Protein AF-A0A521SKK3-F1 (afdb_monomer_lite)

Foldseek 3Di:
DPDDPDFDQVRVCVVVVNPDRADPALLSLLQQAEEEEDPDDDDDPLQVVVVVVLVVLSVVSNHHYDYPVVQQVCDPPQAGDFQYEYEYEDDDDPVPANVVRHPDPQRYAYEYEYEDDQPPVPPPALLSLQLSLVLVCLQRVGQWYWYDYPFWIWIAGLVSDIDIDGPVCSSVCCRPPVSVCSSDPDQADAPVNDDDDPPPDDCPPPLNVVVSVVVVVVVVVVVVVSPDRDFDFLVPHDYPDPVSSVVVCVSNNNDGGSDDDDDDDDDDDDDDDDDD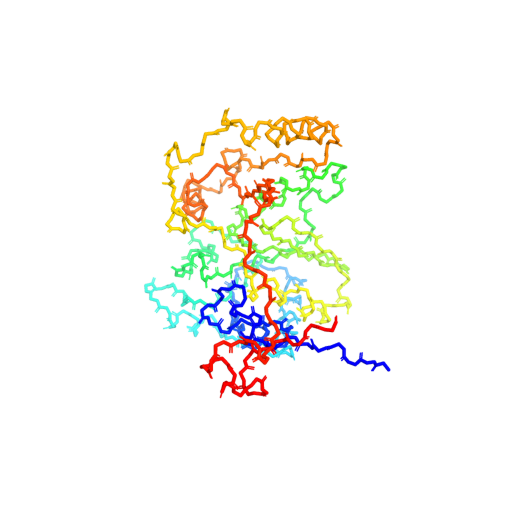LVPDDPVSVPDPCVPDSDDDDD

Sequence (298 aa):
MNESPNLSTAAMCRILGNKLPVPLTPADMAKSLRVAFYPAVIRTQKLEDFIRKLRLGLIDSGVKVISYEEALAEGSNGRIGKGIVLVAPGEGEPGNLAIDHVASLSNNTVVGVLDGTLPGIGASRLQNRVNALVSALVWHMAHVMIYVDDLSWTICNMNGAIDTFSLESLEDRIFHSLIPKLAAPVVPPQKGDFEVREDAFDASAPDYGVHVRDMLAGAGLWGKTGLLISQTKIDELAFRNNRYRRIAAAYLSWRTGMSYGFLARQLPVWIEPAFELDEAPPILRRLDWTKEDFHEIE

Structure (mmCIF, N/CA/C/O backbone):
data_AF-A0A521SKK3-F1
#
_entry.id   AF-A0A521SKK3-F1
#
loop_
_atom_site.group_PDB
_atom_site.id
_atom_site.type_symbol
_atom_site.label_atom_id
_atom_site.label_alt_id
_atom_site.label_comp_id
_atom_site.label_asym_id
_atom_site.label_entity_id
_atom_site.label_seq_id
_atom_site.pdbx_PDB_ins_code
_atom_site.Cartn_x
_atom_site.Cartn_y
_atom_site.Cartn_z
_atom_site.occupancy
_atom_site.B_iso_or_equiv
_atom_site.auth_seq_id
_atom_site.auth_comp_id
_atom_site.auth_asym_id
_atom_site.auth_atom_id
_atom_site.pdbx_PDB_model_num
ATOM 1 N N . MET A 1 1 ? -22.793 -8.367 -28.840 1.00 37.25 1 MET A N 1
ATOM 2 C CA . MET A 1 1 ? -21.518 -8.013 -28.190 1.00 37.25 1 MET A CA 1
ATOM 3 C C . MET A 1 1 ? -20.758 -9.311 -28.082 1.00 37.25 1 MET A C 1
ATOM 5 O O . MET A 1 1 ? -21.205 -10.166 -27.332 1.00 37.25 1 MET A O 1
ATOM 9 N N . ASN A 1 2 ? -19.740 -9.502 -28.922 1.00 34.19 2 ASN A N 1
ATOM 10 C CA . ASN A 1 2 ? -18.860 -10.661 -28.811 1.00 34.19 2 ASN A CA 1
ATOM 11 C C . ASN A 1 2 ? -18.160 -10.555 -27.458 1.00 34.19 2 ASN A C 1
ATOM 13 O O . ASN A 1 2 ? -17.541 -9.530 -27.171 1.00 34.19 2 ASN A O 1
ATOM 17 N N . GLU A 1 3 ? -18.338 -11.563 -26.613 1.00 39.62 3 GLU A N 1
ATOM 18 C CA . GLU A 1 3 ? -17.521 -11.731 -25.421 1.00 39.62 3 GLU A CA 1
ATOM 19 C C . GLU A 1 3 ? -16.087 -11.908 -25.915 1.00 39.62 3 GLU A C 1
ATOM 21 O O . GLU A 1 3 ? -15.769 -12.911 -26.550 1.00 39.62 3 GLU A O 1
ATOM 26 N N . SER A 1 4 ? -15.235 -10.900 -25.714 1.00 44.00 4 SER A N 1
ATOM 27 C CA . SER A 1 4 ? -13.801 -11.088 -25.913 1.00 44.00 4 SER A CA 1
ATOM 28 C C . SER A 1 4 ? -13.376 -12.302 -25.082 1.00 44.00 4 SER A C 1
ATOM 30 O O . SER A 1 4 ? -13.772 -12.375 -23.913 1.00 44.00 4 SER A O 1
ATOM 32 N N . PRO A 1 5 ? -12.619 -13.257 -25.648 1.00 53.19 5 PRO A N 1
ATOM 33 C CA . PRO A 1 5 ? -12.198 -14.439 -24.913 1.00 53.19 5 PRO A CA 1
ATOM 34 C C . PRO A 1 5 ? -11.325 -13.994 -23.736 1.00 53.19 5 PRO A C 1
ATOM 36 O O . PRO A 1 5 ? -10.174 -13.590 -23.896 1.00 53.19 5 PRO A O 1
ATOM 39 N N . ASN A 1 6 ? -11.909 -13.990 -22.537 1.00 69.12 6 ASN A N 1
ATOM 40 C CA . ASN A 1 6 ? -11.207 -13.593 -21.327 1.00 69.12 6 ASN A CA 1
ATOM 41 C C . ASN A 1 6 ? -10.211 -14.693 -20.955 1.00 69.12 6 ASN A C 1
ATOM 43 O O . ASN A 1 6 ? -10.578 -15.865 -20.855 1.00 69.12 6 ASN A O 1
ATOM 47 N N . LEU A 1 7 ? -8.955 -14.302 -20.725 1.00 69.31 7 LEU A N 1
ATOM 48 C CA . LEU A 1 7 ? -7.924 -15.192 -20.199 1.00 69.31 7 LEU A CA 1
ATOM 49 C C . LEU A 1 7 ? -8.425 -15.887 -18.922 1.00 69.31 7 LEU A C 1
ATOM 51 O O . LEU A 1 7 ? -9.004 -15.232 -18.051 1.00 69.31 7 LEU A O 1
ATOM 55 N N . SER A 1 8 ? -8.176 -17.193 -18.771 1.00 75.81 8 SER A N 1
ATOM 56 C CA . SER A 1 8 ? -8.474 -17.872 -17.503 1.00 75.81 8 SER A CA 1
ATOM 57 C C . SER A 1 8 ? -7.602 -17.262 -16.390 1.00 75.81 8 SER A C 1
ATOM 59 O O . SER A 1 8 ? -6.469 -16.837 -16.631 1.00 75.81 8 SER A O 1
ATOM 61 N N . THR A 1 9 ? -8.081 -17.216 -15.141 1.00 73.38 9 THR A N 1
ATOM 62 C CA . THR A 1 9 ? -7.256 -16.750 -14.003 1.00 73.38 9 THR A CA 1
ATOM 63 C C . THR A 1 9 ? -5.964 -17.562 -13.867 1.00 73.38 9 THR A C 1
ATOM 65 O O . THR A 1 9 ? -4.926 -17.011 -13.495 1.00 73.38 9 THR A O 1
ATOM 68 N N . ALA A 1 10 ? -6.007 -18.855 -14.205 1.00 74.38 10 ALA A N 1
ATOM 69 C CA . ALA A 1 10 ? -4.836 -19.727 -14.210 1.00 74.38 10 ALA A CA 1
ATOM 70 C C . ALA A 1 10 ? -3.825 -19.310 -15.291 1.00 74.38 10 ALA A C 1
ATOM 72 O O . ALA A 1 10 ? -2.643 -19.144 -14.978 1.00 74.38 10 ALA A O 1
ATOM 73 N N . ALA A 1 11 ? -4.293 -19.044 -16.514 1.00 76.25 11 ALA A N 1
ATOM 74 C CA . ALA A 1 11 ? -3.478 -18.550 -17.618 1.00 76.25 11 ALA A CA 1
ATOM 75 C C . ALA A 1 11 ? -2.849 -17.191 -17.284 1.00 76.25 11 ALA A C 1
ATOM 77 O O . ALA A 1 11 ? -1.636 -17.030 -17.405 1.00 76.25 11 ALA A O 1
ATOM 78 N N . MET A 1 12 ? -3.636 -16.242 -16.761 1.00 79.50 12 MET A N 1
ATOM 79 C CA . MET A 1 12 ? -3.126 -14.942 -16.306 1.00 79.50 12 MET A CA 1
ATOM 80 C C . MET A 1 12 ? -2.032 -15.099 -15.246 1.00 79.50 12 MET A C 1
ATOM 82 O O . MET A 1 12 ? -0.981 -14.469 -15.344 1.00 79.50 12 MET A O 1
ATOM 86 N N . CYS A 1 13 ? -2.238 -15.964 -14.248 1.00 76.31 13 CYS A N 1
ATOM 87 C CA . CYS A 1 13 ? -1.228 -16.217 -13.223 1.00 76.31 13 CYS A CA 1
ATOM 88 C C . CYS A 1 13 ? 0.053 -16.813 -13.820 1.00 76.31 13 CYS A C 1
ATOM 90 O O . CYS A 1 13 ? 1.139 -16.358 -13.471 1.00 76.31 13 CYS A O 1
ATOM 92 N N . ARG A 1 14 ? -0.058 -17.774 -14.745 1.00 75.25 14 ARG A N 1
ATOM 93 C CA . ARG A 1 14 ? 1.097 -18.382 -15.424 1.00 75.25 14 ARG A CA 1
ATOM 94 C C . ARG A 1 14 ? 1.870 -17.370 -16.268 1.00 75.25 14 ARG A C 1
ATOM 96 O O . ARG A 1 14 ? 3.088 -17.300 -16.130 1.00 75.25 14 ARG A O 1
ATOM 103 N N . ILE A 1 15 ? 1.179 -16.558 -17.073 1.00 77.38 15 ILE A N 1
ATOM 104 C CA . ILE A 1 15 ? 1.786 -15.503 -17.908 1.00 77.38 15 ILE A CA 1
ATOM 105 C C . ILE A 1 15 ? 2.546 -14.497 -17.039 1.00 77.38 15 ILE A C 1
ATOM 107 O O . ILE A 1 15 ? 3.662 -14.104 -17.367 1.00 77.38 15 ILE A O 1
ATOM 111 N N . LEU A 1 16 ? 1.965 -14.112 -15.901 1.00 77.81 16 LEU A N 1
ATOM 112 C CA . LEU A 1 16 ? 2.584 -13.182 -14.956 1.00 77.81 16 LEU A CA 1
ATOM 113 C C . LEU A 1 16 ? 3.654 -13.838 -14.062 1.00 77.81 16 LEU A C 1
ATOM 115 O O . LEU A 1 16 ? 4.250 -13.157 -13.231 1.00 77.81 16 LEU A O 1
ATOM 119 N N . GLY A 1 17 ? 3.904 -15.144 -14.202 1.00 78.50 17 GLY A N 1
ATOM 120 C CA . GLY A 1 17 ? 4.884 -15.876 -13.396 1.00 78.50 17 GLY A CA 1
ATOM 121 C C . GLY A 1 17 ? 4.463 -16.103 -11.937 1.00 78.50 17 GLY A C 1
ATOM 122 O O . GLY A 1 17 ? 5.299 -16.439 -11.093 1.00 78.50 17 GLY A O 1
ATOM 123 N N . ASN A 1 18 ? 3.178 -15.945 -11.616 1.00 77.69 18 ASN A N 1
ATOM 124 C CA . ASN A 1 18 ? 2.641 -16.206 -10.286 1.00 77.69 18 ASN A CA 1
ATOM 125 C C . ASN A 1 18 ? 2.600 -17.716 -10.019 1.00 77.69 18 ASN A C 1
ATOM 127 O O . ASN A 1 18 ? 1.914 -18.476 -10.700 1.00 77.69 18 ASN A O 1
ATOM 131 N N . LYS A 1 19 ? 3.313 -18.155 -8.975 1.00 76.75 19 LYS A N 1
ATOM 132 C CA . LYS A 1 19 ? 3.366 -19.571 -8.562 1.00 76.75 19 LYS A CA 1
ATOM 133 C C . LYS A 1 19 ? 2.075 -20.067 -7.908 1.00 76.75 19 LYS A C 1
ATOM 135 O O . LYS A 1 19 ? 1.861 -21.271 -7.820 1.00 76.75 19 LYS A O 1
ATOM 140 N N . LEU A 1 20 ? 1.254 -19.147 -7.407 1.00 75.88 20 LEU A N 1
ATOM 141 C CA . LEU A 1 20 ? -0.006 -19.423 -6.728 1.00 75.88 20 LEU A CA 1
ATOM 142 C C . LEU A 1 20 ? -1.109 -18.549 -7.333 1.00 75.88 20 LEU A C 1
ATOM 144 O O . LEU A 1 20 ? -0.802 -17.451 -7.804 1.00 75.88 20 LEU A O 1
ATOM 148 N N . PRO A 1 21 ? -2.377 -18.998 -7.300 1.00 79.25 21 PRO A N 1
ATOM 149 C CA . PRO A 1 21 ? -3.506 -18.160 -7.678 1.00 79.25 21 PRO A CA 1
ATOM 150 C C . PRO A 1 21 ? -3.509 -16.863 -6.866 1.00 79.25 21 PRO A C 1
ATOM 152 O O . PRO A 1 21 ? -3.418 -16.893 -5.637 1.00 79.25 21 PRO A O 1
ATOM 155 N N . VAL A 1 22 ? -3.620 -15.734 -7.559 1.00 84.56 22 VAL A N 1
ATOM 156 C CA . VAL A 1 22 ? -3.728 -14.406 -6.947 1.00 84.56 22 VAL A CA 1
ATOM 157 C C . VAL A 1 22 ? -5.180 -13.944 -7.076 1.00 84.56 22 VAL A C 1
ATOM 159 O O . VAL A 1 22 ? -5.763 -14.117 -8.147 1.00 84.56 22 VAL A O 1
ATOM 162 N N . PRO A 1 23 ? -5.800 -13.375 -6.027 1.00 89.31 23 PRO A N 1
ATOM 163 C CA . PRO A 1 23 ? -7.138 -12.810 -6.150 1.00 89.31 23 PRO A CA 1
ATOM 164 C C . PRO A 1 23 ? -7.121 -11.625 -7.127 1.00 89.31 23 PRO A C 1
ATOM 166 O O . PRO A 1 23 ? -6.392 -10.657 -6.918 1.00 89.31 23 PRO A O 1
ATOM 169 N N . LEU A 1 24 ? -7.922 -11.703 -8.195 1.00 86.38 24 LEU A N 1
ATOM 170 C CA . LEU A 1 24 ? -7.977 -10.676 -9.249 1.00 86.38 24 LEU A CA 1
ATOM 171 C C . LEU A 1 24 ? -9.221 -9.782 -9.159 1.00 86.38 24 LEU A C 1
ATOM 173 O O . LEU A 1 24 ? -9.227 -8.689 -9.720 1.00 86.38 24 LEU A O 1
ATOM 177 N N . THR A 1 25 ? -10.263 -10.216 -8.445 1.00 90.50 25 THR A N 1
ATOM 178 C CA . THR A 1 25 ? -11.490 -9.432 -8.241 1.00 90.50 25 THR A CA 1
ATOM 179 C C . THR A 1 25 ? -11.549 -8.862 -6.819 1.00 90.50 25 THR A C 1
ATOM 181 O O . THR A 1 25 ? -11.026 -9.491 -5.895 1.00 90.50 25 THR A O 1
ATOM 184 N N . PRO A 1 26 ? -12.227 -7.719 -6.585 1.00 92.38 26 PRO A N 1
ATOM 185 C CA . PRO A 1 26 ? -12.426 -7.193 -5.232 1.00 92.38 26 PRO A CA 1
ATOM 186 C C . PRO A 1 26 ? -13.077 -8.197 -4.268 1.00 92.38 26 PRO A C 1
ATOM 188 O O . PRO A 1 26 ? -12.698 -8.263 -3.103 1.00 92.38 26 PRO A O 1
ATOM 191 N N . ALA A 1 27 ? -14.000 -9.032 -4.759 1.00 95.62 27 ALA A N 1
ATOM 192 C CA . ALA A 1 27 ? -14.649 -10.067 -3.956 1.00 95.62 27 ALA A CA 1
ATOM 193 C C . ALA A 1 27 ? -13.668 -11.169 -3.518 1.00 95.62 27 ALA A C 1
ATOM 195 O O . ALA A 1 27 ? -13.691 -11.596 -2.363 1.00 95.62 27 ALA A O 1
ATOM 196 N N . ASP A 1 28 ? -12.785 -11.620 -4.412 1.00 94.25 28 ASP A N 1
ATOM 197 C CA . ASP A 1 28 ? -11.759 -12.613 -4.069 1.00 94.25 28 ASP A CA 1
ATOM 198 C C . ASP A 1 28 ? -10.699 -12.016 -3.139 1.00 94.25 28 ASP A C 1
ATOM 200 O O . ASP A 1 28 ? -10.260 -12.665 -2.187 1.00 94.25 28 ASP A O 1
ATOM 204 N N . MET A 1 29 ? -10.337 -10.750 -3.369 1.00 96.62 29 MET A N 1
ATOM 205 C CA . MET A 1 29 ? -9.441 -9.991 -2.500 1.00 96.62 29 MET A CA 1
ATOM 206 C C . MET A 1 29 ? -10.020 -9.887 -1.087 1.00 96.62 29 MET A C 1
ATOM 208 O O . MET A 1 29 ? -9.316 -10.186 -0.124 1.00 96.62 29 MET A O 1
ATOM 212 N N . ALA A 1 30 ? -11.307 -9.559 -0.949 1.00 97.69 30 ALA A N 1
ATOM 213 C CA . ALA A 1 30 ? -11.981 -9.490 0.343 1.00 97.69 30 ALA A CA 1
ATOM 214 C C . ALA A 1 30 ? -11.927 -10.829 1.092 1.00 97.69 30 ALA A C 1
ATOM 216 O O . ALA A 1 30 ? -11.490 -10.874 2.241 1.00 97.69 30 ALA A O 1
ATOM 217 N N . LYS A 1 31 ? -12.266 -11.935 0.417 1.00 97.06 31 LYS A N 1
ATOM 218 C CA . LYS A 1 31 ? -12.224 -13.290 0.998 1.00 97.06 31 LYS A CA 1
ATOM 219 C C . LYS A 1 31 ? -10.820 -13.721 1.424 1.00 97.06 31 LYS A C 1
ATOM 221 O O . LYS A 1 31 ? -10.679 -14.511 2.355 1.00 97.06 31 LYS A O 1
ATOM 226 N N . SER A 1 32 ? -9.786 -13.230 0.738 1.00 95.56 32 SER A N 1
ATOM 227 C CA . SER A 1 32 ? -8.388 -13.512 1.083 1.00 95.56 32 SER A CA 1
ATOM 228 C C . SER A 1 32 ? -7.898 -12.736 2.311 1.00 95.56 32 SER A C 1
ATOM 230 O O . SER A 1 32 ? -6.908 -13.126 2.933 1.00 95.56 32 SER A O 1
ATOM 232 N N . LEU A 1 33 ? -8.580 -11.646 2.678 1.00 97.56 33 LEU A N 1
ATOM 233 C CA . LEU A 1 33 ? -8.143 -10.748 3.734 1.00 97.56 33 LEU A CA 1
ATOM 234 C C . LEU A 1 33 ? -8.555 -11.223 5.123 1.00 97.56 33 LEU A C 1
ATOM 236 O O . LEU A 1 33 ? -9.688 -11.637 5.383 1.00 97.56 33 LEU A O 1
ATOM 240 N N . ARG A 1 34 ? -7.616 -11.050 6.052 1.00 98.12 34 ARG A N 1
ATOM 241 C CA . ARG A 1 34 ? -7.825 -11.203 7.487 1.00 98.12 34 ARG A CA 1
ATOM 242 C C . ARG A 1 34 ? -7.423 -9.912 8.174 1.00 98.12 34 ARG A C 1
ATOM 244 O O . ARG A 1 34 ? -6.296 -9.452 7.997 1.00 98.12 34 ARG A O 1
ATOM 251 N N . VAL A 1 35 ? -8.338 -9.320 8.933 1.00 98.56 35 VAL A N 1
ATOM 252 C CA . VAL A 1 35 ? -8.142 -8.003 9.550 1.00 98.56 35 VAL A CA 1
ATOM 253 C C . VAL A 1 35 ? -8.358 -8.093 11.054 1.00 98.56 35 VAL A C 1
ATOM 255 O O . VAL A 1 35 ? -9.358 -8.641 11.506 1.00 98.56 35 VAL A O 1
ATOM 258 N N . ALA A 1 36 ? -7.450 -7.502 11.822 1.00 98.44 36 ALA A N 1
ATOM 259 C CA . ALA A 1 36 ? -7.605 -7.275 13.252 1.00 98.44 36 ALA A CA 1
ATOM 260 C C . ALA A 1 36 ? -7.528 -5.774 13.556 1.00 98.44 36 ALA A C 1
ATOM 262 O O . ALA A 1 36 ? -6.854 -5.016 12.854 1.00 98.44 36 ALA A O 1
ATOM 263 N N . PHE A 1 37 ? -8.203 -5.340 14.619 1.00 97.81 37 PHE A N 1
ATOM 264 C CA . PHE A 1 37 ? -8.158 -3.955 15.089 1.00 97.81 37 PHE A CA 1
ATOM 265 C C . PHE A 1 37 ? -7.305 -3.866 16.349 1.00 97.81 37 PHE A C 1
ATOM 267 O O . PHE A 1 37 ? -7.586 -4.534 17.340 1.00 97.81 37 PHE A O 1
ATOM 274 N N . TYR A 1 38 ? -6.280 -3.026 16.307 1.00 95.88 38 TYR A N 1
ATOM 275 C CA . TYR A 1 38 ? -5.389 -2.766 17.427 1.00 95.88 38 TYR A CA 1
ATOM 276 C C . TYR A 1 38 ? -6.125 -1.999 18.545 1.00 95.88 38 TYR A C 1
ATOM 278 O O . TYR A 1 38 ? -6.812 -1.014 18.245 1.00 95.88 38 TYR A O 1
ATOM 286 N N . PRO A 1 39 ? -5.987 -2.402 19.823 1.00 91.75 39 PRO A N 1
ATOM 287 C CA . PRO A 1 39 ? -6.664 -1.761 20.949 1.00 91.75 39 PRO A CA 1
ATOM 288 C C . PRO A 1 39 ? -5.973 -0.446 21.334 1.00 91.75 39 PRO A C 1
ATOM 290 O O . PRO A 1 39 ? -5.236 -0.359 22.315 1.00 91.75 39 PRO A O 1
ATOM 293 N N . ALA A 1 40 ? -6.186 0.598 20.538 1.00 80.56 40 ALA A N 1
ATOM 294 C CA . ALA A 1 40 ? -5.582 1.897 20.787 1.00 80.56 40 ALA A CA 1
ATOM 295 C C . ALA A 1 40 ? -6.185 2.615 22.002 1.00 80.56 40 ALA A C 1
ATOM 297 O O . ALA A 1 40 ? -7.399 2.602 22.226 1.00 80.56 40 ALA A O 1
ATOM 298 N N . VAL A 1 41 ? -5.309 3.293 22.748 1.00 73.69 41 VAL A N 1
ATOM 299 C CA . VAL A 1 41 ? -5.622 3.923 24.041 1.00 73.69 41 VAL A CA 1
ATOM 300 C C . VAL A 1 41 ? -6.300 5.289 23.879 1.00 73.69 41 VAL A C 1
ATOM 302 O O . VAL A 1 41 ? -7.121 5.659 24.712 1.00 73.69 41 VAL A O 1
ATOM 305 N N . ILE A 1 42 ? -5.994 6.034 22.811 1.00 74.81 42 ILE A N 1
ATOM 306 C CA . ILE A 1 42 ? -6.461 7.416 22.615 1.00 74.81 42 ILE A CA 1
ATOM 307 C C . ILE A 1 42 ? -7.261 7.509 21.319 1.00 74.81 42 ILE A C 1
ATOM 309 O O . ILE A 1 42 ? -6.713 7.322 20.232 1.00 74.81 42 ILE A O 1
ATOM 313 N N . ARG A 1 43 ? -8.563 7.800 21.432 1.00 84.06 43 ARG A N 1
ATOM 314 C CA . ARG A 1 43 ? -9.482 7.913 20.293 1.00 84.06 43 ARG A CA 1
ATOM 315 C C . ARG A 1 43 ? -10.522 9.005 20.530 1.00 84.06 43 ARG A C 1
ATOM 317 O O . ARG A 1 43 ? -11.035 9.153 21.636 1.00 84.06 43 ARG A O 1
ATOM 324 N N . THR A 1 44 ? -10.829 9.766 19.483 1.00 92.00 44 THR A N 1
ATOM 325 C CA . THR A 1 44 ? -11.974 10.683 19.471 1.00 92.00 44 THR A CA 1
ATOM 326 C C . THR A 1 44 ? -13.253 9.899 19.174 1.00 92.00 44 THR A C 1
ATOM 328 O O . THR A 1 44 ? -13.208 8.839 18.548 1.00 92.00 44 THR A O 1
ATOM 331 N N . GLN A 1 45 ? -14.412 10.429 19.572 1.00 93.00 45 GLN A N 1
ATOM 332 C CA . GLN A 1 45 ? -15.705 9.801 19.266 1.00 93.00 45 GLN A CA 1
ATOM 333 C C . GLN A 1 45 ? -15.922 9.646 17.750 1.00 93.00 45 GLN A C 1
ATOM 335 O O . GLN A 1 45 ? -16.385 8.605 17.293 1.00 93.00 45 GLN A O 1
ATOM 340 N N . LYS A 1 46 ? -15.508 10.648 16.960 1.00 94.00 46 LYS A N 1
ATOM 341 C CA . LYS A 1 46 ? -15.548 10.593 15.492 1.00 94.00 46 LYS A CA 1
ATOM 342 C C . LYS A 1 46 ? -14.772 9.391 14.954 1.00 94.00 46 LYS A C 1
ATOM 344 O O . LYS A 1 46 ? -15.268 8.663 14.095 1.00 94.00 46 LYS A O 1
ATOM 349 N N . LEU A 1 47 ? -13.573 9.162 15.484 1.00 94.50 47 LEU A N 1
ATOM 350 C CA . LEU A 1 47 ? -12.745 8.038 15.078 1.00 94.50 47 LEU A CA 1
ATOM 351 C C . LEU A 1 47 ? -13.348 6.692 15.504 1.00 94.50 47 LEU A C 1
ATOM 353 O O . LEU A 1 47 ? -13.317 5.750 14.718 1.00 94.50 47 LEU A O 1
ATOM 357 N N . GLU A 1 48 ? -13.941 6.592 16.696 1.00 95.06 48 GLU A N 1
ATOM 358 C CA . GLU A 1 48 ? -14.674 5.388 17.125 1.00 95.06 48 GLU A CA 1
ATOM 359 C C . GLU A 1 48 ? -15.829 5.054 16.178 1.00 95.06 48 GLU A C 1
ATOM 361 O O . GLU A 1 48 ? -15.982 3.909 15.743 1.00 95.06 48 GLU A O 1
ATOM 366 N N . ASP A 1 49 ? -16.619 6.062 15.805 1.00 95.88 49 ASP A N 1
ATOM 367 C CA . ASP A 1 49 ? -17.736 5.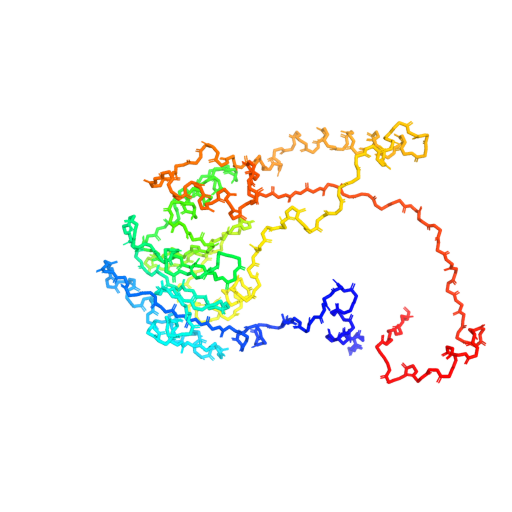888 14.884 1.00 95.88 49 ASP A CA 1
ATOM 368 C C . ASP A 1 49 ? -17.272 5.479 13.486 1.00 95.88 49 ASP A C 1
ATOM 370 O O . ASP A 1 49 ? -17.858 4.573 12.884 1.00 95.88 49 ASP A O 1
ATOM 374 N N . PHE A 1 50 ? -16.193 6.085 12.987 1.00 97.31 50 PHE A N 1
ATOM 375 C CA . PHE A 1 50 ? -15.585 5.681 11.724 1.00 97.31 50 PHE A CA 1
ATOM 376 C C . PHE A 1 50 ? -15.077 4.238 11.778 1.00 97.31 50 PHE A C 1
ATOM 378 O O . PHE A 1 50 ? -15.377 3.451 10.886 1.00 97.31 50 PHE A O 1
ATOM 385 N N . ILE A 1 51 ? -14.358 3.855 12.835 1.00 97.56 51 ILE A N 1
ATOM 386 C CA . ILE A 1 51 ? -13.802 2.505 12.994 1.00 97.56 51 ILE A CA 1
ATOM 387 C C . ILE A 1 51 ? -14.898 1.451 13.092 1.00 97.56 51 ILE A C 1
ATOM 389 O O . ILE A 1 51 ? -14.773 0.380 12.496 1.00 97.56 51 ILE A O 1
ATOM 393 N N . ARG A 1 52 ? -15.993 1.753 13.793 1.00 97.44 52 ARG A N 1
ATOM 394 C CA . ARG A 1 52 ? -17.167 0.880 13.848 1.00 97.44 52 ARG A CA 1
ATOM 395 C C . ARG A 1 52 ? -17.757 0.658 12.456 1.00 97.44 52 ARG A C 1
ATOM 397 O O . ARG A 1 52 ? -17.990 -0.489 12.084 1.00 97.44 52 ARG A O 1
ATOM 404 N N . LYS A 1 53 ? -17.954 1.726 11.676 1.00 98.12 53 LYS A N 1
ATOM 405 C CA . LYS A 1 53 ? -18.464 1.630 10.297 1.00 98.12 53 LYS A CA 1
ATOM 406 C C . LYS A 1 53 ? -17.491 0.899 9.371 1.00 98.12 53 LYS A C 1
ATOM 408 O O . LYS A 1 53 ? -17.917 0.035 8.619 1.00 98.12 53 LYS A O 1
ATOM 413 N N . LEU A 1 54 ? -16.193 1.188 9.470 1.00 98.50 54 LEU A N 1
ATOM 414 C CA . LEU A 1 54 ? -15.144 0.506 8.713 1.00 98.50 54 LEU A CA 1
ATOM 415 C C . LEU A 1 54 ? -15.139 -0.998 9.002 1.00 98.50 54 LEU A C 1
ATOM 417 O O . LEU A 1 54 ? -15.057 -1.802 8.080 1.00 98.50 54 LEU A O 1
ATOM 421 N N . ARG A 1 55 ? -15.249 -1.387 10.277 1.00 98.56 55 ARG A N 1
ATOM 422 C CA . ARG A 1 55 ? -15.324 -2.794 10.678 1.00 98.56 55 ARG A CA 1
ATOM 423 C C . ARG A 1 55 ? -16.523 -3.494 10.047 1.00 98.56 55 ARG A C 1
ATOM 425 O O . ARG A 1 55 ? -16.346 -4.578 9.505 1.00 98.56 55 ARG A O 1
ATOM 432 N N . LEU A 1 56 ? -17.706 -2.885 10.122 1.00 98.44 56 LEU A N 1
ATOM 433 C CA . LEU A 1 56 ? -18.921 -3.438 9.521 1.00 98.44 56 LEU A CA 1
ATOM 434 C C . LEU A 1 56 ? -18.781 -3.548 8.001 1.00 98.44 56 LEU A C 1
ATOM 436 O O . LEU A 1 56 ? -18.917 -4.643 7.476 1.00 98.44 56 LEU A O 1
ATOM 440 N N . GLY A 1 57 ? -18.351 -2.483 7.319 1.00 98.44 57 GLY A N 1
ATOM 441 C CA . GLY A 1 57 ? -18.171 -2.505 5.865 1.00 98.44 57 GLY A CA 1
ATOM 442 C C . GLY A 1 57 ? -17.154 -3.546 5.383 1.00 98.44 57 GLY A C 1
ATOM 443 O O . GLY A 1 57 ? -17.344 -4.148 4.329 1.00 98.44 57 GLY A O 1
ATOM 444 N N . LEU A 1 58 ? -16.094 -3.818 6.156 1.00 98.62 58 LEU A N 1
ATOM 445 C CA . LEU A 1 58 ? -15.168 -4.921 5.866 1.00 98.62 58 LEU A CA 1
ATOM 446 C C . LEU A 1 58 ? -15.860 -6.288 5.990 1.00 98.62 58 LEU A C 1
ATOM 448 O O . LEU A 1 58 ? -15.697 -7.129 5.107 1.00 98.62 58 LEU A O 1
ATOM 452 N N . ILE A 1 59 ? -16.635 -6.507 7.055 1.00 98.56 59 ILE A N 1
ATOM 453 C CA . ILE A 1 59 ? -17.391 -7.752 7.265 1.00 98.56 59 ILE A CA 1
ATOM 454 C C . ILE A 1 59 ? -18.412 -7.953 6.139 1.00 98.56 59 ILE A C 1
ATOM 456 O O . ILE A 1 59 ? -18.438 -9.025 5.537 1.00 98.56 59 ILE A O 1
ATOM 460 N N . ASP A 1 60 ? -19.185 -6.917 5.812 1.00 98.31 60 ASP A N 1
ATOM 461 C CA . ASP A 1 60 ? -20.221 -6.947 4.771 1.00 98.31 60 ASP A CA 1
ATOM 462 C C . ASP A 1 60 ? -19.620 -7.196 3.377 1.00 98.31 60 ASP A C 1
ATOM 464 O O . ASP A 1 60 ? -20.214 -7.869 2.537 1.00 98.31 60 ASP A O 1
ATOM 468 N N . SER A 1 61 ? -18.378 -6.752 3.165 1.00 98.25 61 SER A N 1
ATOM 469 C CA . SER A 1 61 ? -17.586 -7.037 1.963 1.00 98.25 61 SER A CA 1
ATOM 470 C C . SER A 1 61 ? -17.041 -8.473 1.887 1.00 98.25 61 SER A C 1
ATOM 472 O O . SER A 1 61 ? -16.452 -8.851 0.874 1.00 98.25 61 SER A O 1
ATOM 474 N N . GLY A 1 62 ? -17.190 -9.280 2.942 1.00 98.06 62 GLY A N 1
ATOM 475 C CA . GLY A 1 62 ? -16.688 -10.656 3.016 1.00 98.06 62 GLY A CA 1
ATOM 476 C C . GLY A 1 62 ? -15.267 -10.804 3.571 1.00 98.06 62 GLY A C 1
ATOM 477 O O . GLY A 1 62 ? -14.668 -11.870 3.418 1.00 98.06 62 GLY A O 1
ATOM 478 N N . VAL A 1 63 ? -14.716 -9.769 4.215 1.00 98.56 63 VAL A N 1
ATOM 479 C CA . VAL A 1 63 ? -13.409 -9.834 4.888 1.00 98.56 63 VAL A CA 1
ATOM 480 C C . VAL A 1 63 ? -13.530 -10.566 6.221 1.00 98.56 63 VAL A C 1
ATOM 482 O O . VAL A 1 63 ? -14.426 -10.293 7.022 1.00 98.56 63 VAL A O 1
ATOM 485 N N . LYS A 1 64 ? -12.574 -11.453 6.522 1.00 98.62 64 LYS A N 1
ATOM 486 C CA . LYS A 1 64 ? -12.512 -12.118 7.828 1.00 98.62 64 LYS A CA 1
ATOM 487 C C . LYS A 1 64 ? -11.946 -11.164 8.884 1.00 98.62 64 LYS A C 1
ATOM 489 O O . LYS A 1 64 ? -10.729 -11.058 9.052 1.00 98.62 64 LYS A O 1
ATOM 494 N N . VAL A 1 65 ? -12.823 -10.486 9.618 1.00 98.56 65 VAL A N 1
ATOM 495 C CA . VAL A 1 65 ? -12.431 -9.686 10.787 1.00 98.56 65 VAL A CA 1
ATOM 496 C C . VAL A 1 65 ? -12.331 -10.584 12.022 1.00 98.56 65 VAL A C 1
ATOM 498 O O . VAL A 1 65 ? -13.295 -11.257 12.375 1.00 98.56 65 VAL A O 1
ATOM 501 N N . ILE A 1 66 ? -11.168 -10.589 12.671 1.00 98.50 66 ILE A N 1
ATOM 502 C CA . ILE A 1 66 ? -10.862 -11.378 13.877 1.00 98.50 66 ILE A CA 1
ATOM 503 C C . ILE A 1 66 ? -10.567 -10.460 15.066 1.00 98.50 66 ILE A C 1
ATOM 505 O O . ILE A 1 66 ? -10.287 -9.267 14.889 1.00 98.50 66 ILE A O 1
ATOM 509 N N . SER A 1 67 ? -10.623 -11.001 16.284 1.00 98.00 67 SER A N 1
ATOM 510 C CA . SER A 1 67 ? -10.218 -10.241 17.471 1.00 98.00 67 SER A CA 1
ATOM 511 C C . SER A 1 67 ? -8.702 -10.012 17.501 1.00 98.00 67 SER A C 1
ATOM 513 O O . SER A 1 67 ? -7.924 -10.696 16.827 1.00 98.00 67 SER A O 1
ATOM 515 N N . TYR A 1 68 ? -8.260 -9.026 18.283 1.00 97.25 68 TYR A N 1
ATOM 516 C CA . TYR A 1 68 ? -6.831 -8.768 18.459 1.00 97.25 68 TYR A CA 1
ATOM 517 C C . TYR A 1 68 ? -6.144 -9.935 19.183 1.00 97.25 68 TYR A C 1
ATOM 519 O O . TYR A 1 68 ? -5.027 -10.320 18.843 1.00 97.25 68 TYR A O 1
ATOM 527 N N . GLU A 1 69 ? -6.842 -10.542 20.138 1.00 97.00 69 GLU A N 1
ATOM 528 C CA . GLU A 1 69 ? -6.389 -11.682 20.925 1.00 97.00 69 GLU A CA 1
ATOM 529 C C . GLU A 1 69 ? -6.229 -12.934 20.055 1.00 97.00 69 GLU A C 1
ATOM 531 O O . GLU A 1 69 ? -5.220 -13.627 20.165 1.00 97.00 69 GLU A O 1
ATOM 536 N N . GLU A 1 70 ? -7.172 -13.192 19.142 1.00 97.19 70 GLU A N 1
ATOM 537 C CA . GLU A 1 70 ? -7.058 -14.261 18.140 1.00 97.19 70 GLU A CA 1
ATOM 538 C C . GLU A 1 70 ? -5.859 -14.024 17.217 1.00 97.19 70 GLU A C 1
ATOM 540 O O . GLU A 1 70 ? -5.062 -14.931 16.978 1.00 97.19 70 GLU A O 1
ATOM 545 N N . ALA A 1 71 ? -5.686 -12.788 16.738 1.00 97.25 71 ALA A N 1
ATOM 546 C CA . ALA A 1 71 ? -4.563 -12.423 15.881 1.00 97.25 71 ALA A CA 1
ATOM 547 C C . ALA A 1 71 ? -3.202 -12.614 16.578 1.00 97.25 71 ALA A C 1
ATOM 549 O O . ALA A 1 71 ? -2.242 -13.070 15.948 1.00 97.25 71 ALA A O 1
ATOM 550 N N . LEU A 1 72 ? -3.118 -12.286 17.872 1.00 96.19 72 LEU A N 1
ATOM 551 C CA . LEU A 1 72 ? -1.940 -12.517 18.711 1.00 96.19 72 LEU A CA 1
ATOM 552 C C . LEU A 1 72 ? -1.683 -14.007 18.957 1.00 96.19 72 LEU A C 1
ATOM 554 O O . LEU A 1 72 ? -0.533 -14.439 18.886 1.00 96.19 72 LEU A O 1
ATOM 558 N N . ALA A 1 73 ? -2.732 -14.785 19.233 1.00 96.25 73 ALA A N 1
ATOM 559 C CA . ALA A 1 73 ? -2.628 -16.214 19.519 1.00 96.25 73 ALA A CA 1
ATOM 560 C C . ALA A 1 73 ? -2.088 -17.024 18.328 1.00 96.25 73 ALA A C 1
ATOM 562 O O . ALA A 1 73 ? -1.435 -18.046 18.526 1.00 96.25 73 ALA A O 1
ATOM 563 N N . GLU A 1 74 ? -2.323 -16.565 17.097 1.00 96.06 74 GLU A N 1
ATOM 564 C CA . GLU A 1 74 ? -1.777 -17.194 15.888 1.00 96.06 74 GLU A CA 1
ATOM 565 C C . GLU A 1 74 ? -0.295 -16.899 15.638 1.00 96.06 74 GLU A C 1
ATOM 567 O O . GLU A 1 74 ? 0.340 -17.544 14.800 1.00 96.06 74 GLU A O 1
ATOM 572 N N . GLY A 1 75 ? 0.260 -15.893 16.308 1.00 93.88 75 GLY A N 1
ATOM 573 C CA . GLY A 1 75 ? 1.665 -15.563 16.173 1.00 93.88 75 GLY A CA 1
ATOM 574 C C . GLY A 1 75 ? 2.528 -16.163 17.278 1.00 93.88 75 GLY A C 1
ATOM 575 O O . GLY A 1 75 ? 2.230 -17.193 17.873 1.00 93.88 75 GLY A O 1
ATOM 576 N N . SER A 1 76 ? 3.681 -15.544 17.509 1.00 91.00 76 SER A N 1
ATOM 577 C CA . SER A 1 76 ? 4.655 -16.006 18.501 1.00 91.00 76 SER A CA 1
ATOM 578 C C . SER A 1 76 ? 5.355 -14.819 19.145 1.00 91.00 76 SER A C 1
ATOM 580 O O . SER A 1 76 ? 5.426 -13.737 18.560 1.00 91.00 76 SER A O 1
ATOM 582 N N . ASN A 1 77 ? 5.873 -15.013 20.362 1.00 90.44 77 ASN A N 1
ATOM 583 C CA . ASN A 1 77 ? 6.596 -13.984 21.119 1.00 90.44 77 ASN A CA 1
ATOM 584 C C . ASN A 1 77 ? 5.795 -12.681 21.314 1.00 90.44 77 ASN A C 1
ATOM 586 O O . ASN A 1 77 ? 6.358 -11.590 21.236 1.00 90.44 77 ASN A O 1
ATOM 590 N N . GLY A 1 78 ? 4.479 -12.797 21.525 1.00 90.19 78 GLY A N 1
ATOM 591 C CA . GLY A 1 78 ? 3.592 -11.647 21.723 1.00 90.19 78 GLY A CA 1
ATOM 592 C C . GLY A 1 78 ? 3.373 -10.795 20.470 1.00 90.19 78 GLY A C 1
ATOM 593 O O . GLY A 1 78 ? 3.053 -9.619 20.589 1.00 90.19 78 GLY A O 1
ATOM 594 N N . ARG A 1 79 ? 3.575 -11.361 19.274 1.00 95.44 79 ARG A N 1
ATOM 595 C CA . ARG A 1 79 ? 3.337 -10.692 17.989 1.00 95.44 79 ARG A CA 1
ATOM 596 C C . ARG A 1 79 ? 2.250 -11.399 17.202 1.00 95.44 79 ARG A C 1
ATOM 598 O O . ARG A 1 79 ? 2.148 -12.614 17.280 1.00 95.44 79 ARG A O 1
ATOM 605 N N . ILE A 1 80 ? 1.514 -10.645 16.396 1.00 96.56 80 ILE A N 1
ATOM 606 C CA . ILE A 1 80 ? 0.464 -11.112 15.494 1.00 96.56 80 ILE A CA 1
ATOM 607 C C . ILE A 1 80 ? 1.042 -11.979 14.374 1.00 96.56 80 ILE A C 1
ATOM 609 O O . ILE A 1 80 ? 2.091 -11.658 13.803 1.00 96.56 80 ILE A O 1
ATOM 613 N N . GLY A 1 81 ? 0.331 -13.062 14.047 1.00 94.44 81 GLY A N 1
ATOM 614 C CA . GLY A 1 81 ? 0.666 -13.977 12.955 1.00 94.44 81 GLY A CA 1
ATOM 615 C C . GLY A 1 81 ? 0.771 -13.288 11.587 1.00 94.44 81 GLY A C 1
ATOM 616 O O . GLY A 1 81 ? 0.160 -12.251 11.333 1.00 94.44 81 GLY A O 1
ATOM 617 N N . LYS A 1 82 ? 1.568 -13.858 10.677 1.00 95.50 82 LYS A N 1
ATOM 618 C CA . LYS A 1 82 ? 1.730 -13.339 9.305 1.00 95.50 82 LYS A CA 1
ATOM 619 C C . LYS A 1 82 ? 0.409 -13.417 8.524 1.00 95.50 82 LYS A C 1
ATOM 621 O O . LYS A 1 82 ? -0.400 -14.306 8.766 1.00 95.50 82 LYS A O 1
ATOM 626 N N . GLY A 1 83 ? 0.223 -12.529 7.549 1.00 95.00 83 GLY A N 1
ATOM 627 C CA . GLY A 1 83 ? -0.957 -12.494 6.676 1.00 95.00 83 GLY A CA 1
ATOM 628 C C . GLY A 1 83 ? -2.177 -11.805 7.292 1.00 95.00 83 GLY A C 1
ATOM 629 O O . GLY A 1 83 ? -3.264 -11.875 6.728 1.00 95.00 83 GLY A O 1
ATOM 630 N N . ILE A 1 84 ? -2.014 -11.154 8.448 1.00 97.69 84 ILE A N 1
ATOM 631 C CA . ILE A 1 84 ? -3.073 -10.393 9.118 1.00 97.69 84 ILE A CA 1
ATOM 632 C C . ILE A 1 84 ? -2.784 -8.904 8.949 1.00 97.69 84 ILE A C 1
ATOM 634 O O . ILE A 1 84 ? -1.696 -8.430 9.296 1.00 97.69 84 ILE A O 1
ATOM 638 N N . VAL A 1 85 ? -3.769 -8.173 8.434 1.00 98.06 85 VAL A N 1
ATOM 639 C CA . VAL A 1 85 ? -3.766 -6.711 8.377 1.00 98.06 85 VAL A CA 1
ATOM 640 C C . VAL A 1 85 ? -4.158 -6.169 9.747 1.00 98.06 85 VAL A C 1
ATOM 642 O O . VAL A 1 85 ? -5.178 -6.567 10.307 1.00 98.06 85 VAL A O 1
ATOM 645 N N . LEU A 1 86 ? -3.366 -5.244 10.280 1.00 97.69 86 LEU A N 1
ATOM 646 C CA . LEU A 1 86 ? -3.608 -4.632 11.582 1.00 97.69 86 LEU A CA 1
ATOM 647 C C . LEU A 1 86 ? -4.038 -3.174 11.409 1.00 97.69 86 LEU A C 1
ATOM 649 O O . LEU A 1 86 ? -3.243 -2.332 10.988 1.00 97.69 86 LEU A O 1
ATOM 653 N N . VAL A 1 87 ? -5.293 -2.878 11.745 1.00 98.12 87 VAL A N 1
ATOM 654 C CA . VAL A 1 87 ? -5.859 -1.523 11.709 1.00 98.12 87 VAL A CA 1
ATOM 655 C C . VAL A 1 87 ? -5.665 -0.853 13.063 1.00 98.12 87 VAL A C 1
ATOM 657 O O . VAL A 1 87 ? -6.164 -1.330 14.079 1.00 98.12 87 VAL A O 1
ATOM 660 N N . ALA A 1 88 ? -4.944 0.260 13.071 1.00 96.81 88 ALA A N 1
ATOM 661 C CA . ALA A 1 88 ? -4.492 0.985 14.243 1.00 96.81 88 ALA A CA 1
ATOM 662 C C . ALA A 1 88 ? -5.112 2.387 14.290 1.00 96.81 88 ALA A C 1
ATOM 664 O O . ALA A 1 88 ? -4.576 3.318 13.685 1.00 96.81 88 ALA A O 1
ATOM 665 N N . PRO A 1 89 ? -6.257 2.549 14.972 1.00 95.81 89 PRO A N 1
ATOM 666 C CA . PRO A 1 89 ? -6.843 3.864 15.166 1.00 95.81 89 PRO A CA 1
ATOM 667 C C . PRO A 1 89 ? -6.042 4.714 16.150 1.00 95.81 89 PRO A C 1
ATOM 669 O O . PRO A 1 89 ? -5.544 4.213 17.147 1.00 95.81 89 PRO A O 1
ATOM 672 N N . GLY A 1 90 ? -5.999 6.015 15.908 1.00 92.19 90 GLY A N 1
ATOM 673 C CA . GLY A 1 90 ? -5.450 7.012 16.810 1.00 92.19 90 GLY A CA 1
ATOM 674 C C . GLY A 1 90 ? -3.931 7.087 16.766 1.00 92.19 90 GLY A C 1
ATOM 675 O O . GLY A 1 90 ? -3.256 6.475 15.935 1.00 92.19 90 GLY A O 1
ATOM 676 N N . GLU A 1 91 ? -3.391 7.877 17.686 1.00 88.44 91 GLU A N 1
ATOM 677 C CA . GLU A 1 91 ? -1.953 8.000 17.861 1.00 88.44 91 GLU A CA 1
ATOM 678 C C . GLU A 1 91 ? -1.465 7.034 18.938 1.00 88.44 91 GLU A C 1
ATOM 680 O O . GLU A 1 91 ? -2.028 6.943 20.029 1.00 88.44 91 GLU A O 1
ATOM 685 N N . GLY A 1 92 ? -0.408 6.292 18.614 1.00 87.25 92 GLY A N 1
ATOM 686 C CA . GLY A 1 92 ? 0.308 5.466 19.577 1.00 87.25 92 GLY A CA 1
ATOM 687 C C . GLY A 1 92 ? 1.610 6.123 20.021 1.00 87.25 92 GLY A C 1
ATOM 688 O O . GLY A 1 92 ? 2.103 7.056 19.385 1.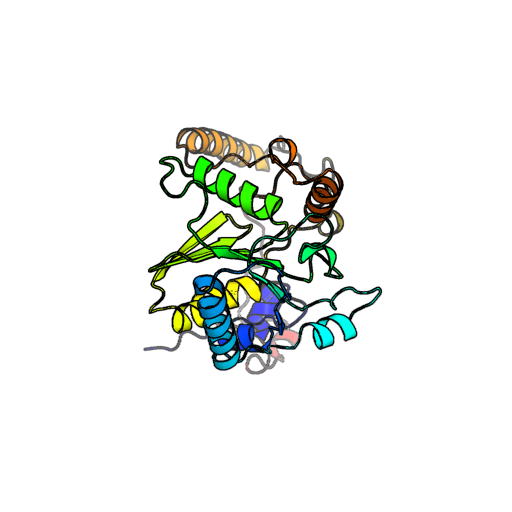00 87.25 92 GLY A O 1
ATOM 689 N N . GLU A 1 93 ? 2.200 5.579 21.079 1.00 90.31 93 GLU A N 1
ATOM 690 C CA . GLU A 1 93 ? 3.505 5.990 21.598 1.00 90.31 93 GLU A CA 1
ATOM 691 C C . GLU A 1 93 ? 4.629 5.062 21.112 1.00 90.31 93 GLU A C 1
ATOM 693 O O . GLU A 1 93 ? 4.381 3.895 20.783 1.00 90.31 93 GLU A O 1
ATOM 698 N N . PRO A 1 94 ? 5.889 5.536 21.064 1.00 90.94 94 PRO A N 1
ATOM 699 C CA . PRO A 1 94 ? 7.030 4.672 20.800 1.00 90.94 94 PRO A CA 1
ATOM 700 C C . PRO A 1 94 ? 7.083 3.457 21.742 1.00 90.94 94 PRO A C 1
ATOM 702 O O . PRO A 1 94 ? 6.977 3.600 22.955 1.00 90.94 94 PRO A O 1
ATOM 705 N N . GLY A 1 95 ? 7.289 2.260 21.188 1.00 89.94 95 GLY A N 1
ATOM 706 C CA . GLY A 1 95 ? 7.264 0.994 21.923 1.00 89.94 95 GLY A CA 1
ATOM 707 C C . GLY A 1 95 ? 5.872 0.374 22.063 1.00 89.94 95 GLY A C 1
ATOM 708 O O . GLY A 1 95 ? 5.777 -0.748 22.552 1.00 89.94 95 GLY A O 1
ATOM 709 N N . ASN A 1 96 ? 4.821 1.072 21.627 1.00 90.62 96 ASN A N 1
ATOM 710 C CA . ASN A 1 96 ? 3.454 0.568 21.606 1.00 90.62 96 ASN A CA 1
ATOM 711 C C . ASN A 1 96 ? 2.710 0.976 20.320 1.00 90.62 96 ASN A C 1
ATOM 713 O O . ASN A 1 96 ? 1.508 1.258 20.342 1.00 90.62 96 ASN A O 1
ATOM 717 N N . LEU A 1 97 ? 3.430 1.046 19.196 1.00 93.31 97 LEU A N 1
ATOM 718 C CA . LEU A 1 97 ? 2.811 1.198 17.882 1.00 93.31 97 LEU A CA 1
ATOM 719 C C . LEU A 1 97 ? 2.380 -0.169 17.357 1.00 93.31 97 LEU A C 1
ATOM 721 O O . LEU A 1 97 ? 3.008 -1.179 17.652 1.00 93.31 97 LEU A O 1
ATOM 725 N N . ALA A 1 98 ? 1.372 -0.204 16.488 1.00 94.38 98 ALA A N 1
ATOM 726 C CA . ALA A 1 98 ? 0.920 -1.435 15.838 1.00 94.38 98 ALA A CA 1
ATOM 727 C C . ALA A 1 98 ? 2.061 -2.221 15.157 1.00 94.38 98 ALA A C 1
ATOM 729 O O . ALA A 1 98 ? 2.082 -3.449 15.203 1.00 94.38 98 ALA A O 1
ATOM 730 N N . ILE A 1 99 ? 3.061 -1.522 14.605 1.00 94.38 99 ILE A N 1
ATOM 731 C CA . ILE A 1 99 ? 4.252 -2.138 14.004 1.00 94.38 99 ILE A CA 1
ATOM 732 C C . ILE A 1 99 ? 5.097 -2.952 15.002 1.00 94.38 99 ILE A C 1
ATOM 734 O O . ILE A 1 99 ? 5.802 -3.875 14.601 1.00 94.38 99 ILE A O 1
ATOM 738 N N . ASP A 1 100 ? 5.053 -2.623 16.297 1.00 94.25 100 ASP A N 1
ATOM 739 C CA . ASP A 1 100 ? 5.804 -3.337 17.336 1.00 94.25 100 ASP A CA 1
ATOM 740 C C . ASP A 1 100 ? 5.186 -4.707 17.651 1.00 94.25 100 ASP A C 1
ATOM 742 O O . ASP A 1 100 ? 5.869 -5.585 18.188 1.00 94.25 100 ASP A O 1
ATOM 746 N N . HIS A 1 101 ? 3.920 -4.896 17.270 1.00 95.00 101 HIS A N 1
ATOM 747 C CA . HIS A 1 101 ? 3.105 -6.070 17.570 1.00 95.00 101 HIS A CA 1
ATOM 748 C C . HIS A 1 101 ? 2.937 -7.013 16.377 1.00 95.00 101 HIS A C 1
ATOM 750 O O . HIS A 1 101 ? 2.220 -7.998 16.496 1.00 95.00 101 HIS A O 1
ATOM 756 N N . VAL A 1 102 ? 3.579 -6.771 15.230 1.00 95.31 102 VAL A N 1
ATOM 757 C CA . VAL A 1 102 ? 3.480 -7.657 14.052 1.00 95.31 102 VAL A CA 1
ATOM 758 C C . VAL A 1 102 ? 4.715 -8.539 13.881 1.00 95.31 102 VAL A C 1
ATOM 760 O O . VAL A 1 102 ? 5.845 -8.123 14.143 1.00 95.31 102 VAL A O 1
ATOM 763 N N . ALA A 1 103 ? 4.523 -9.778 13.419 1.00 93.12 103 ALA A N 1
ATOM 764 C CA . ALA A 1 103 ? 5.630 -10.710 13.211 1.00 93.12 103 ALA A CA 1
ATOM 765 C C . ALA A 1 103 ? 6.497 -10.366 11.989 1.00 93.12 103 ALA A C 1
ATOM 767 O O . ALA A 1 103 ? 7.682 -10.705 11.969 1.00 93.12 103 ALA A O 1
ATOM 768 N N . SER A 1 104 ? 5.930 -9.733 10.956 1.00 90.94 104 SER A N 1
ATOM 769 C CA . SER A 1 104 ? 6.627 -9.481 9.694 1.00 90.94 104 SER A CA 1
ATOM 770 C C . SER A 1 104 ? 6.113 -8.228 8.995 1.00 90.94 104 SER A C 1
ATOM 772 O O . SER A 1 104 ? 4.963 -8.173 8.594 1.00 90.94 104 SER A O 1
ATOM 774 N N . LEU A 1 105 ? 6.995 -7.261 8.744 1.00 86.69 105 LEU A N 1
ATOM 775 C CA . LEU A 1 105 ? 6.642 -6.029 8.024 1.00 86.69 105 LEU A CA 1
ATOM 776 C C . LEU A 1 105 ? 6.180 -6.301 6.583 1.00 86.69 105 LEU A C 1
ATOM 778 O O . LEU A 1 105 ? 5.296 -5.628 6.080 1.00 86.69 105 LEU A O 1
ATOM 782 N N . SER A 1 106 ? 6.748 -7.316 5.927 1.00 86.38 106 SER A N 1
ATOM 783 C CA . SER A 1 106 ? 6.389 -7.688 4.554 1.00 86.38 106 SER A CA 1
ATOM 784 C C . SER A 1 106 ? 5.120 -8.533 4.445 1.00 86.38 106 SER A C 1
ATOM 786 O O . SER A 1 106 ? 4.585 -8.660 3.352 1.00 86.38 106 SER A O 1
ATOM 788 N N . ASN A 1 107 ? 4.640 -9.120 5.547 1.00 91.12 107 ASN A N 1
ATOM 789 C CA . ASN A 1 107 ? 3.445 -9.974 5.548 1.00 91.12 107 ASN A CA 1
ATOM 790 C C . ASN A 1 107 ? 2.343 -9.473 6.489 1.00 91.12 107 ASN A C 1
ATOM 792 O O . ASN A 1 107 ? 1.332 -10.148 6.653 1.00 91.12 107 ASN A O 1
ATOM 796 N N . ASN A 1 108 ? 2.529 -8.329 7.137 1.00 95.06 108 ASN A N 1
ATOM 797 C CA . ASN A 1 108 ? 1.532 -7.701 7.988 1.00 95.06 108 ASN A CA 1
ATOM 798 C C . ASN A 1 108 ? 1.403 -6.240 7.574 1.00 95.06 108 ASN A C 1
ATOM 800 O O . ASN A 1 108 ? 2.208 -5.391 7.959 1.00 95.06 108 ASN A O 1
ATOM 804 N N . THR A 1 109 ? 0.362 -5.945 6.805 1.00 95.75 109 THR A N 1
ATOM 805 C CA . THR A 1 109 ? 0.012 -4.566 6.474 1.00 95.75 109 THR A CA 1
ATOM 806 C C . THR A 1 109 ? -0.488 -3.870 7.735 1.00 95.75 109 THR A C 1
ATOM 808 O O . THR A 1 109 ? -1.458 -4.303 8.355 1.00 95.75 109 THR A O 1
ATOM 811 N N . VAL A 1 110 ? 0.162 -2.771 8.102 1.00 96.31 110 VAL A N 1
ATOM 812 C CA . VAL A 1 110 ? -0.279 -1.889 9.192 1.00 96.31 110 VAL A CA 1
ATOM 813 C C . VAL A 1 110 ? -1.009 -0.692 8.596 1.00 96.31 110 VAL A C 1
ATOM 815 O O . VAL A 1 110 ? -0.451 0.002 7.744 1.00 96.31 110 VAL A O 1
ATOM 818 N N . VAL A 1 111 ? -2.239 -0.459 9.050 1.00 97.56 111 VAL A N 1
ATOM 819 C CA . VAL A 1 111 ? -3.098 0.647 8.614 1.00 97.56 111 VAL A CA 1
ATOM 820 C C . VAL A 1 111 ? -3.267 1.624 9.772 1.00 97.56 111 VAL A C 1
ATOM 822 O O . VAL A 1 111 ? -3.917 1.281 10.751 1.00 97.56 111 VAL A O 1
ATOM 825 N N . GLY A 1 112 ? -2.705 2.827 9.687 1.00 96.69 112 GLY A N 1
ATOM 826 C CA . GLY A 1 112 ? -2.970 3.887 10.665 1.00 96.69 112 GLY A CA 1
ATOM 827 C C . GLY A 1 112 ? -4.270 4.614 10.327 1.00 96.69 112 GLY A C 1
ATOM 828 O O . GLY A 1 112 ? -4.486 4.933 9.163 1.00 96.69 112 GLY A O 1
ATOM 829 N N . VAL A 1 113 ? -5.131 4.886 11.308 1.00 97.31 113 VAL A N 1
ATOM 830 C CA . VAL A 1 113 ? -6.371 5.659 11.105 1.00 97.31 113 VAL A CA 1
ATOM 831 C C . VAL A 1 113 ? -6.378 6.850 12.053 1.00 97.31 113 VAL A C 1
ATOM 833 O O . VAL A 1 113 ? -6.432 6.663 13.263 1.00 97.31 113 VAL A O 1
ATOM 836 N N . LEU A 1 114 ? -6.320 8.066 11.524 1.00 95.44 114 LEU A N 1
ATOM 837 C CA . LEU A 1 114 ? -6.182 9.296 12.299 1.00 95.44 114 LEU A CA 1
ATOM 838 C C . LEU A 1 114 ? -7.362 10.234 12.073 1.00 95.44 114 LEU A C 1
ATOM 840 O O . LEU A 1 114 ? -7.947 10.272 10.993 1.00 95.44 114 LEU A O 1
ATOM 844 N N . ASP A 1 115 ? -7.675 11.011 13.103 1.00 94.19 115 ASP A N 1
ATOM 845 C CA . ASP A 1 115 ? -8.600 12.136 13.011 1.00 94.19 115 ASP A CA 1
ATOM 846 C C . ASP A 1 115 ? -7.906 13.322 12.315 1.00 94.19 115 ASP A C 1
ATOM 848 O O . ASP A 1 115 ? -6.740 13.615 12.591 1.00 94.19 115 ASP A O 1
ATOM 852 N N . GLY A 1 116 ? -8.614 13.987 11.406 1.00 92.19 116 GLY A N 1
ATOM 853 C CA . GLY A 1 116 ? -8.168 15.183 10.703 1.00 92.19 116 GLY A CA 1
ATOM 854 C C . GLY A 1 116 ? -7.866 14.939 9.228 1.00 92.19 116 GLY A C 1
ATOM 855 O O . GLY A 1 116 ? -8.362 14.000 8.606 1.00 92.19 116 GLY A O 1
ATOM 856 N N . THR A 1 117 ? -7.049 15.818 8.651 1.00 89.88 117 THR A N 1
ATOM 857 C CA . THR A 1 117 ? -6.678 15.781 7.232 1.00 89.88 117 THR A CA 1
ATOM 858 C C . THR A 1 117 ? -5.223 15.362 7.046 1.00 89.88 117 THR A C 1
ATOM 860 O O . THR A 1 117 ? -4.391 15.520 7.941 1.00 89.88 117 THR A O 1
ATOM 863 N N . LEU A 1 118 ? -4.906 14.825 5.862 1.00 83.88 118 LEU A N 1
ATOM 864 C CA . LEU A 1 118 ? -3.529 14.500 5.494 1.00 83.88 118 LEU A CA 1
ATOM 865 C C . LEU A 1 118 ? -2.648 15.760 5.630 1.00 83.88 118 LEU A C 1
ATOM 867 O O . LEU A 1 118 ? -2.959 16.785 5.012 1.00 83.88 118 LEU A O 1
ATOM 871 N N . PRO A 1 119 ? -1.519 15.704 6.360 1.00 78.94 119 PRO A N 1
ATOM 872 C CA . PRO A 1 119 ? -0.577 16.813 6.403 1.00 78.94 119 PRO A CA 1
ATOM 873 C C . PRO A 1 119 ? -0.145 17.235 4.993 1.00 78.94 119 PRO A C 1
ATOM 875 O O . PRO A 1 119 ? 0.179 16.403 4.149 1.00 78.94 119 PRO A O 1
ATOM 878 N N . GLY A 1 120 ? -0.144 18.540 4.717 1.00 73.94 120 GLY A N 1
ATOM 879 C CA . GLY A 1 120 ? 0.235 19.068 3.402 1.00 73.94 120 GLY A CA 1
ATOM 880 C C . GLY A 1 120 ? -0.840 18.941 2.313 1.00 73.94 120 GLY A C 1
ATOM 881 O O . GLY A 1 120 ? -0.541 19.190 1.138 1.00 73.94 120 GLY A O 1
ATOM 882 N N . ILE A 1 121 ? -2.085 18.597 2.668 1.00 65.81 121 ILE A N 1
ATOM 883 C CA . ILE A 1 121 ? -3.233 18.743 1.766 1.00 65.81 121 ILE A CA 1
ATOM 884 C C . ILE A 1 121 ? -3.339 20.220 1.333 1.00 65.81 121 ILE A C 1
ATOM 886 O O . ILE A 1 121 ? -3.356 21.127 2.160 1.00 65.81 121 ILE A O 1
ATOM 890 N N . GLY A 1 122 ? -3.288 20.481 0.023 1.00 61.38 122 GLY A N 1
ATOM 891 C CA . GLY A 1 122 ? -3.239 21.843 -0.537 1.00 61.38 122 GLY A CA 1
ATOM 892 C C . GLY A 1 122 ? -1.851 22.352 -0.950 1.00 61.38 122 GLY A C 1
ATOM 893 O O . GLY A 1 122 ? -1.747 23.445 -1.505 1.00 61.38 122 GLY A O 1
ATOM 894 N N . ALA A 1 123 ? -0.777 21.575 -0.764 1.00 67.25 123 ALA A N 1
ATOM 895 C CA . ALA A 1 123 ? 0.517 21.939 -1.336 1.00 67.25 123 ALA A CA 1
ATOM 896 C C . ALA A 1 123 ? 0.444 21.982 -2.877 1.00 67.25 123 ALA A C 1
ATOM 898 O O . ALA A 1 123 ? 0.052 21.010 -3.523 1.00 67.25 123 ALA A O 1
ATOM 899 N N . SER A 1 124 ? 0.868 23.104 -3.468 1.00 62.62 124 SER A N 1
ATOM 900 C CA . SER A 1 124 ? 0.775 23.360 -4.915 1.00 62.62 124 SER A CA 1
ATOM 901 C C . SER A 1 124 ? 1.675 22.462 -5.769 1.00 62.62 124 SER A C 1
ATOM 903 O O . SER A 1 124 ? 1.433 22.297 -6.962 1.00 62.62 124 SER A O 1
ATOM 905 N N . ARG A 1 125 ? 2.715 21.867 -5.169 1.00 73.50 125 ARG A N 1
ATOM 906 C CA . ARG A 1 125 ? 3.653 20.965 -5.847 1.00 73.50 125 ARG A CA 1
ATOM 907 C C . ARG A 1 125 ? 3.413 19.520 -5.434 1.00 73.50 125 ARG A C 1
ATOM 909 O O . ARG A 1 125 ? 3.428 19.201 -4.245 1.00 73.50 125 ARG A O 1
ATOM 916 N N . LEU A 1 126 ? 3.301 18.642 -6.430 1.00 74.62 126 LEU A N 1
ATOM 917 C CA . LEU A 1 126 ? 3.124 17.197 -6.262 1.00 74.62 126 LEU A CA 1
ATOM 918 C C . LEU A 1 126 ? 4.183 16.575 -5.333 1.00 74.62 126 LEU A C 1
ATOM 920 O O . LEU A 1 126 ? 3.837 15.807 -4.441 1.00 74.62 126 LEU A O 1
ATOM 924 N N . GLN A 1 127 ? 5.447 16.999 -5.454 1.00 77.00 127 GLN A N 1
ATOM 925 C CA . GLN A 1 127 ? 6.544 16.554 -4.587 1.00 77.00 127 GLN A CA 1
ATOM 926 C C . GLN A 1 127 ? 6.279 16.794 -3.097 1.00 77.00 127 GLN A C 1
ATOM 928 O O . GLN A 1 127 ? 6.579 15.942 -2.267 1.00 77.00 127 GLN A O 1
ATOM 933 N N . ASN A 1 128 ? 5.717 17.951 -2.743 1.00 79.81 128 ASN A N 1
ATOM 934 C CA . ASN A 1 128 ? 5.477 18.296 -1.345 1.00 79.81 128 ASN A CA 1
ATOM 935 C C . ASN A 1 128 ? 4.379 17.410 -0.750 1.00 79.81 128 ASN A C 1
ATOM 937 O O . ASN A 1 128 ? 4.496 16.988 0.397 1.00 79.81 128 ASN A O 1
ATOM 941 N N . ARG A 1 129 ? 3.352 17.079 -1.548 1.00 79.00 129 ARG A N 1
ATOM 942 C CA . ARG A 1 129 ? 2.299 16.135 -1.147 1.00 79.00 129 ARG A CA 1
ATOM 943 C C . ARG A 1 129 ? 2.868 14.737 -0.922 1.00 79.00 129 ARG A C 1
ATOM 945 O O . ARG A 1 129 ? 2.568 14.123 0.096 1.00 79.00 129 ARG A O 1
ATOM 952 N N . VAL A 1 130 ? 3.727 14.266 -1.829 1.00 80.50 130 VAL A N 1
ATOM 953 C CA . VAL A 1 130 ? 4.413 12.974 -1.677 1.00 80.50 130 VAL A CA 1
ATOM 954 C C . VAL A 1 130 ? 5.303 12.982 -0.433 1.00 80.50 130 VAL A C 1
ATOM 956 O O . VAL A 1 130 ? 5.169 12.098 0.400 1.00 80.50 130 VAL A O 1
ATOM 959 N N . ASN A 1 131 ? 6.140 14.003 -0.234 1.00 82.56 131 ASN A N 1
ATOM 960 C CA . ASN A 1 131 ? 7.006 14.098 0.945 1.00 82.56 131 ASN A CA 1
ATOM 961 C C . ASN A 1 131 ? 6.212 14.085 2.259 1.00 82.56 131 ASN A C 1
ATOM 963 O O . ASN A 1 131 ? 6.623 13.418 3.209 1.00 82.56 131 ASN A O 1
ATOM 967 N N . ALA A 1 132 ? 5.082 14.795 2.322 1.00 85.75 132 ALA A N 1
ATOM 968 C CA . ALA A 1 132 ? 4.233 14.813 3.508 1.00 85.75 132 ALA A CA 1
ATOM 969 C C . ALA A 1 132 ? 3.603 13.439 3.783 1.00 85.75 132 ALA A C 1
ATOM 971 O O . ALA A 1 132 ? 3.626 12.968 4.919 1.00 85.75 132 ALA A O 1
ATOM 972 N N . LEU A 1 133 ? 3.133 12.758 2.734 1.00 86.44 133 LEU A N 1
ATOM 973 C CA . LEU A 1 133 ? 2.632 11.389 2.818 1.00 86.44 133 LEU A CA 1
ATOM 974 C C . LEU A 1 133 ? 3.707 10.416 3.323 1.00 86.44 133 LEU A C 1
ATOM 976 O O . LEU A 1 133 ? 3.486 9.689 4.290 1.00 86.44 133 LEU A O 1
ATOM 980 N N . VAL A 1 134 ? 4.881 10.418 2.692 1.00 86.38 134 VAL A N 1
ATOM 981 C CA . VAL A 1 134 ? 6.008 9.563 3.083 1.00 86.38 134 VAL A CA 1
ATOM 982 C C . VAL A 1 134 ? 6.412 9.823 4.535 1.00 86.38 134 VAL A C 1
ATOM 984 O O . VAL A 1 134 ? 6.606 8.879 5.299 1.00 86.38 134 VAL A O 1
ATOM 987 N N . SER A 1 135 ? 6.480 11.096 4.933 1.00 88.88 135 SER A N 1
ATOM 988 C CA . SER A 1 135 ? 6.786 11.484 6.312 1.00 88.88 135 SER A CA 1
ATOM 989 C C . SER A 1 135 ? 5.750 10.945 7.295 1.00 88.88 135 SER A C 1
ATOM 991 O O . SER A 1 135 ? 6.128 10.425 8.339 1.00 88.88 135 SER A O 1
ATOM 993 N N . ALA A 1 136 ? 4.459 11.006 6.960 1.00 90.69 136 ALA A N 1
ATOM 994 C CA . ALA A 1 136 ? 3.399 10.463 7.802 1.00 90.69 136 ALA A CA 1
ATOM 995 C C . ALA A 1 136 ? 3.482 8.934 7.936 1.00 90.69 136 ALA A C 1
ATOM 997 O O . ALA A 1 136 ? 3.470 8.415 9.051 1.00 90.69 136 ALA A O 1
ATOM 998 N N . LEU A 1 137 ? 3.626 8.211 6.821 1.00 90.81 137 LEU A N 1
ATOM 999 C CA . LEU A 1 137 ? 3.756 6.747 6.818 1.00 90.81 137 LEU A CA 1
ATOM 1000 C C . LEU A 1 137 ? 4.921 6.289 7.703 1.00 90.81 137 LEU A C 1
ATOM 1002 O O . LEU A 1 137 ? 4.770 5.387 8.526 1.00 90.81 137 LEU A O 1
ATOM 1006 N N . VAL A 1 138 ? 6.063 6.969 7.592 1.00 91.06 138 VAL A N 1
ATOM 1007 C CA . VAL A 1 138 ? 7.251 6.694 8.401 1.00 91.06 138 VAL A CA 1
ATOM 1008 C C . VAL A 1 138 ? 7.063 7.092 9.867 1.00 91.06 138 VAL A C 1
ATOM 1010 O O . VAL A 1 138 ? 7.427 6.327 10.760 1.00 91.06 138 VAL A O 1
ATOM 1013 N N . TRP A 1 139 ? 6.466 8.250 10.150 1.00 93.00 139 TRP A N 1
ATOM 1014 C CA . TRP A 1 139 ? 6.233 8.704 11.521 1.00 93.00 139 TRP A CA 1
ATOM 1015 C C . TRP A 1 139 ? 5.304 7.768 12.304 1.00 93.00 139 TRP A C 1
ATOM 1017 O O . TRP A 1 139 ? 5.529 7.510 13.491 1.00 93.00 139 TRP A O 1
ATOM 1027 N N . HIS A 1 140 ? 4.274 7.245 11.637 1.00 92.88 140 HIS A N 1
ATOM 1028 C CA . HIS A 1 140 ? 3.304 6.313 12.215 1.00 92.88 140 HIS A CA 1
ATOM 1029 C C . HIS A 1 140 ? 3.696 4.842 12.044 1.00 92.88 140 HIS A C 1
ATOM 1031 O O . HIS A 1 140 ? 3.019 3.972 12.589 1.00 92.88 140 HIS A O 1
ATOM 1037 N N . MET A 1 141 ? 4.797 4.559 11.339 1.00 93.75 141 MET A N 1
ATOM 1038 C CA . MET A 1 141 ? 5.247 3.206 11.007 1.00 93.75 141 MET A CA 1
ATOM 1039 C C . MET A 1 141 ? 4.126 2.352 10.392 1.00 93.75 141 MET A C 1
ATOM 1041 O O . MET A 1 141 ? 3.909 1.203 10.779 1.00 93.75 141 MET A O 1
ATOM 1045 N N . ALA A 1 142 ? 3.397 2.936 9.444 1.00 93.94 142 ALA A N 1
ATOM 1046 C CA . ALA A 1 142 ? 2.259 2.324 8.773 1.00 93.94 142 ALA A CA 1
ATOM 1047 C C . ALA A 1 142 ? 2.507 2.209 7.263 1.00 93.94 142 ALA A C 1
ATOM 1049 O O . ALA A 1 142 ? 3.267 2.973 6.675 1.00 93.94 142 ALA A O 1
ATOM 1050 N N . HIS A 1 143 ? 1.837 1.247 6.633 1.00 93.69 143 HIS A N 1
ATOM 1051 C CA . HIS A 1 143 ? 1.898 1.009 5.187 1.00 93.69 143 HIS A CA 1
ATOM 1052 C C . HIS A 1 143 ? 0.774 1.739 4.445 1.00 93.69 143 HIS A C 1
ATOM 1054 O O . HIS A 1 143 ? 0.923 2.138 3.287 1.00 93.69 143 HIS A O 1
ATOM 1060 N N . VAL A 1 144 ? -0.357 1.905 5.129 1.00 95.31 144 VAL A N 1
ATOM 1061 C CA . VAL A 1 144 ? -1.519 2.660 4.672 1.00 95.31 144 VAL A CA 1
ATOM 1062 C C . VAL A 1 144 ? -1.918 3.616 5.789 1.00 95.31 144 VAL A C 1
ATOM 1064 O O . VAL A 1 144 ? -1.957 3.223 6.952 1.00 95.31 144 VAL A O 1
ATOM 1067 N N . MET A 1 145 ? -2.214 4.860 5.442 1.00 95.81 145 MET A N 1
ATOM 1068 C CA . MET A 1 145 ? -2.800 5.845 6.343 1.00 95.81 145 MET A CA 1
ATOM 1069 C C . MET A 1 145 ? -4.216 6.163 5.890 1.00 95.81 145 MET A C 1
ATOM 1071 O O . MET A 1 145 ? -4.465 6.351 4.701 1.00 95.81 145 MET A O 1
ATOM 1075 N N . ILE A 1 146 ? -5.129 6.255 6.844 1.00 97.44 146 ILE A N 1
ATOM 1076 C CA . ILE A 1 146 ? -6.476 6.762 6.657 1.00 97.44 146 ILE A CA 1
ATOM 1077 C C . ILE A 1 146 ? -6.620 8.008 7.523 1.00 97.44 146 ILE A C 1
ATOM 1079 O O . ILE A 1 146 ? -6.391 7.955 8.726 1.00 97.44 146 ILE A O 1
ATOM 1083 N N . TYR A 1 147 ? -7.005 9.117 6.911 1.00 96.44 147 TYR A N 1
ATOM 1084 C CA . TYR A 1 147 ? -7.348 10.357 7.603 1.00 96.44 147 TYR A CA 1
ATOM 1085 C C . TYR A 1 147 ? -8.855 10.548 7.556 1.00 96.44 147 TYR A C 1
ATOM 1087 O O . TYR A 1 147 ? -9.443 10.381 6.488 1.00 96.44 147 TYR A O 1
ATOM 1095 N N . VAL A 1 148 ? -9.470 10.861 8.691 1.00 96.62 148 VAL A N 1
ATOM 1096 C CA . VAL A 1 148 ? -10.920 10.991 8.839 1.00 96.62 148 VAL A CA 1
ATOM 1097 C C . VAL A 1 148 ? -11.255 12.419 9.241 1.00 96.62 148 VAL A C 1
ATOM 1099 O O . VAL A 1 148 ? -11.028 12.841 10.376 1.00 96.62 148 VAL A O 1
ATOM 1102 N N . ASP A 1 149 ? -11.832 13.145 8.298 1.00 94.12 149 ASP A N 1
ATOM 1103 C CA . ASP A 1 149 ? -12.371 14.481 8.498 1.00 94.12 149 ASP A CA 1
ATOM 1104 C C . ASP A 1 149 ? -13.885 14.409 8.782 1.00 94.12 149 ASP A C 1
ATOM 1106 O O . ASP A 1 149 ? -14.470 13.327 8.845 1.00 94.12 149 ASP A O 1
ATOM 1110 N N . ASP A 1 150 ? -14.538 15.550 8.976 1.00 93.75 150 ASP A N 1
ATOM 1111 C CA . ASP A 1 150 ? -15.955 15.610 9.350 1.00 93.75 150 ASP A CA 1
ATOM 1112 C C . ASP A 1 150 ? -16.897 15.138 8.231 1.00 93.75 150 ASP A C 1
ATOM 1114 O O . ASP A 1 150 ? -17.962 14.586 8.504 1.00 93.75 150 ASP A O 1
ATOM 1118 N N . LEU A 1 151 ? -16.504 15.332 6.967 1.00 94.75 151 LEU A N 1
ATOM 1119 C CA . LEU A 1 151 ? -17.311 14.984 5.786 1.00 94.75 151 LEU A CA 1
ATOM 1120 C C . LEU A 1 151 ? -16.636 13.968 4.862 1.00 94.75 151 LEU A C 1
ATOM 1122 O O . LEU A 1 151 ? -17.272 13.415 3.962 1.00 94.75 151 LEU A O 1
ATOM 1126 N N . SER A 1 152 ? -15.340 13.732 5.050 1.00 96.44 152 SER A N 1
ATOM 1127 C CA . SER A 1 152 ? -14.537 12.955 4.116 1.00 96.44 152 SER A CA 1
ATOM 1128 C C . SER A 1 152 ? -13.541 12.058 4.825 1.00 96.44 152 SER A C 1
ATOM 1130 O O . SER A 1 152 ? -13.246 12.215 6.007 1.00 96.44 152 SER A O 1
ATOM 1132 N N . TRP A 1 153 ? -13.000 11.108 4.079 1.00 97.38 153 TRP A N 1
ATOM 1133 C CA . TRP A 1 153 ? -11.867 10.317 4.514 1.00 97.38 153 TRP A CA 1
ATOM 1134 C C . TRP A 1 153 ? -10.882 10.154 3.366 1.00 97.38 153 TRP A C 1
ATOM 1136 O O . TRP A 1 153 ? -11.263 10.145 2.196 1.00 97.38 153 TRP A O 1
ATOM 1146 N N . THR A 1 154 ? -9.599 10.068 3.696 1.00 96.00 154 THR A N 1
ATOM 1147 C CA . THR A 1 154 ? -8.520 9.988 2.712 1.00 96.00 154 THR A CA 1
ATOM 1148 C C . THR A 1 154 ? -7.670 8.759 2.962 1.00 96.00 154 THR A C 1
ATOM 1150 O O . THR A 1 154 ? -7.125 8.614 4.052 1.00 96.00 154 THR A O 1
ATOM 1153 N N . ILE A 1 155 ? -7.514 7.909 1.949 1.00 95.31 155 ILE A N 1
ATOM 1154 C CA . ILE A 1 155 ? -6.597 6.768 1.959 1.00 95.31 155 ILE A CA 1
ATOM 1155 C C . ILE A 1 155 ? -5.287 7.194 1.316 1.00 95.31 155 ILE A C 1
ATOM 1157 O O . ILE A 1 155 ? -5.273 7.718 0.203 1.00 95.31 155 ILE A O 1
ATOM 1161 N N . CYS A 1 156 ? -4.182 6.899 1.986 1.00 91.69 156 CYS A N 1
ATOM 1162 C CA . CYS A 1 156 ? -2.854 7.108 1.445 1.00 91.69 156 CYS A CA 1
ATOM 1163 C C . CYS A 1 156 ? -1.975 5.877 1.655 1.00 91.69 156 CYS A C 1
ATOM 1165 O O . CYS A 1 156 ? -2.124 5.182 2.657 1.00 91.69 156 CYS A O 1
ATOM 1167 N N . ASN A 1 157 ? -1.049 5.589 0.742 1.00 89.44 157 ASN A N 1
ATOM 1168 C CA . ASN A 1 157 ? -0.183 4.412 0.861 1.00 89.44 157 ASN A CA 1
ATOM 1169 C C . ASN A 1 157 ? 1.248 4.652 0.361 1.00 89.44 157 ASN A C 1
ATOM 1171 O O . ASN A 1 157 ? 1.571 5.693 -0.208 1.00 89.44 157 ASN A O 1
ATOM 1175 N N . MET A 1 158 ? 2.101 3.643 0.542 1.00 80.62 158 MET A N 1
ATOM 1176 C CA . MET A 1 158 ? 3.515 3.672 0.144 1.00 80.62 158 MET A CA 1
ATOM 1177 C C . MET A 1 158 ? 3.760 3.864 -1.366 1.00 80.62 158 MET A C 1
ATOM 1179 O O . MET A 1 158 ? 4.875 4.208 -1.749 1.00 80.62 158 MET A O 1
ATOM 1183 N N . ASN A 1 159 ? 2.742 3.708 -2.223 1.00 77.56 159 ASN A N 1
ATOM 1184 C CA . ASN A 1 159 ? 2.860 3.957 -3.669 1.00 77.56 159 ASN A CA 1
ATOM 1185 C C . ASN A 1 159 ? 2.677 5.429 -4.044 1.00 77.56 159 ASN A C 1
ATOM 1187 O O . ASN A 1 159 ? 2.698 5.765 -5.224 1.00 77.56 159 ASN A O 1
ATOM 1191 N N . GLY A 1 160 ? 2.430 6.301 -3.066 1.00 79.00 160 GLY A N 1
ATOM 1192 C CA . GLY A 1 160 ? 2.125 7.702 -3.327 1.00 79.00 160 GLY A CA 1
ATOM 1193 C C . GLY A 1 160 ? 0.676 7.956 -3.751 1.00 79.00 160 GLY A C 1
ATOM 1194 O O . GLY A 1 160 ? 0.358 9.082 -4.127 1.00 79.00 160 GLY A O 1
ATOM 1195 N N . ALA A 1 161 ? -0.206 6.950 -3.689 1.00 83.94 161 ALA A N 1
ATOM 1196 C CA . ALA A 1 161 ? -1.628 7.156 -3.946 1.00 83.94 161 ALA A CA 1
ATOM 1197 C C . ALA A 1 161 ? -2.251 7.957 -2.796 1.00 83.94 161 ALA A C 1
ATOM 1199 O O . ALA A 1 161 ? -1.976 7.669 -1.629 1.00 83.94 161 ALA A O 1
ATOM 1200 N N . ILE A 1 162 ? -3.080 8.946 -3.136 1.00 89.00 162 ILE A N 1
ATOM 1201 C CA . ILE A 1 162 ? -3.847 9.773 -2.199 1.00 89.00 162 ILE A CA 1
ATOM 1202 C C . ILE A 1 162 ? -5.258 9.886 -2.767 1.00 89.00 162 ILE A C 1
ATOM 1204 O O . ILE A 1 162 ? -5.474 10.635 -3.720 1.00 89.00 162 ILE A O 1
ATOM 1208 N N . ASP A 1 163 ? -6.197 9.159 -2.172 1.00 91.56 163 ASP A N 1
ATOM 1209 C CA . ASP A 1 163 ? -7.583 9.099 -2.625 1.00 91.56 163 ASP A CA 1
ATOM 1210 C C . ASP A 1 163 ? -8.507 9.620 -1.519 1.00 91.56 163 ASP A C 1
ATOM 1212 O O . ASP A 1 163 ? -8.523 9.066 -0.419 1.00 91.56 163 ASP A O 1
ATOM 1216 N N . THR A 1 164 ? -9.265 10.685 -1.795 1.00 94.50 164 THR A N 1
ATOM 1217 C CA . THR A 1 164 ? -10.214 11.294 -0.846 1.00 94.50 164 THR A CA 1
ATOM 1218 C C . THR A 1 164 ? -11.648 11.012 -1.279 1.00 94.50 164 THR A C 1
ATOM 1220 O O . THR A 1 164 ? -12.003 11.215 -2.440 1.00 94.50 164 THR A O 1
ATOM 1223 N N . PHE A 1 165 ? -12.485 10.587 -0.336 1.00 96.62 165 PHE A N 1
ATOM 1224 C CA . PHE A 1 165 ? -13.869 10.186 -0.573 1.00 96.62 165 PHE A CA 1
ATOM 1225 C C . PHE A 1 165 ? -14.821 10.816 0.445 1.00 96.62 165 PHE A C 1
ATOM 1227 O O . PHE A 1 165 ? -14.430 11.107 1.573 1.00 96.62 165 PHE A O 1
ATOM 1234 N N . SER A 1 166 ? -16.095 10.964 0.073 1.00 97.31 166 SER A N 1
ATOM 1235 C CA . SER A 1 166 ? -17.161 11.315 1.022 1.00 97.31 166 SER A CA 1
ATOM 1236 C C . SER A 1 166 ? -17.406 10.167 2.006 1.00 97.31 166 SER A C 1
ATOM 1238 O O . SER A 1 166 ? -17.374 8.994 1.613 1.00 97.31 166 SER A O 1
ATOM 1240 N N . LEU A 1 167 ? -17.710 10.493 3.267 1.00 96.62 167 LEU A N 1
ATOM 1241 C CA . LEU A 1 167 ? -18.132 9.510 4.274 1.00 96.62 167 LEU A CA 1
ATOM 1242 C C . LEU A 1 167 ? -19.428 8.777 3.895 1.00 96.62 167 LEU A C 1
ATOM 1244 O O . LEU A 1 167 ? -19.640 7.655 4.345 1.00 96.62 167 LEU A O 1
ATOM 1248 N N . GLU A 1 168 ? -20.270 9.368 3.046 1.00 96.56 168 GLU A N 1
ATOM 1249 C CA . GLU A 1 168 ? -21.487 8.720 2.532 1.00 96.56 168 GLU A CA 1
ATOM 1250 C C . GLU A 1 168 ? -21.165 7.530 1.619 1.00 96.56 168 GLU A C 1
ATOM 1252 O O . GLU A 1 168 ? -21.914 6.562 1.565 1.00 96.56 168 GLU A O 1
ATOM 1257 N N . SER A 1 169 ? -20.016 7.573 0.940 1.00 96.75 169 SER A N 1
ATOM 1258 C CA . SER A 1 169 ? -19.552 6.508 0.043 1.00 96.75 169 SER A CA 1
ATOM 1259 C C . SER A 1 169 ? -18.697 5.448 0.743 1.00 96.75 169 SER A C 1
ATOM 1261 O O . SER A 1 169 ? -18.051 4.648 0.075 1.00 96.75 169 SER A O 1
ATOM 1263 N N . LEU A 1 170 ? -18.632 5.455 2.080 1.00 97.00 170 LEU A N 1
ATOM 1264 C CA . LEU A 1 170 ? -17.683 4.636 2.838 1.00 97.00 170 LEU A CA 1
ATOM 1265 C C . LEU A 1 170 ? -17.769 3.145 2.487 1.00 97.00 170 LEU A C 1
ATOM 1267 O O . LEU A 1 170 ? -16.736 2.539 2.234 1.00 97.00 170 LEU A O 1
ATOM 1271 N N . GLU A 1 171 ? -18.968 2.569 2.432 1.00 96.19 171 GLU A N 1
ATOM 1272 C CA . GLU A 1 171 ? -19.168 1.141 2.143 1.00 96.19 171 GLU A CA 1
ATOM 1273 C C . GLU A 1 171 ? -18.667 0.757 0.740 1.00 96.19 171 GLU A C 1
ATOM 1275 O O . GLU A 1 171 ? -17.791 -0.098 0.604 1.00 96.19 171 GLU A O 1
ATOM 1280 N N . ASP A 1 172 ? -19.124 1.479 -0.289 1.00 97.38 172 ASP A N 1
ATOM 1281 C CA . ASP A 1 172 ? -18.680 1.318 -1.681 1.00 97.38 172 ASP A CA 1
ATOM 1282 C C . ASP A 1 172 ? -17.152 1.434 -1.809 1.00 97.38 172 ASP A C 1
ATOM 1284 O O . ASP A 1 172 ? -16.480 0.605 -2.429 1.00 97.38 172 ASP A O 1
ATOM 1288 N N . ARG A 1 173 ? -16.567 2.445 -1.158 1.00 97.81 173 ARG A N 1
ATOM 1289 C CA . ARG A 1 173 ? -15.130 2.726 -1.235 1.00 97.81 173 ARG A CA 1
ATOM 1290 C C . ARG A 1 173 ? -14.286 1.775 -0.394 1.00 97.81 173 ARG A C 1
ATOM 1292 O O . ARG A 1 173 ? -13.130 1.536 -0.751 1.00 97.81 173 ARG A O 1
ATOM 1299 N N . ILE A 1 174 ? -14.830 1.170 0.662 1.00 98.25 174 ILE A N 1
ATOM 1300 C CA . ILE A 1 174 ? -14.171 0.047 1.337 1.00 98.25 174 ILE A CA 1
ATOM 1301 C C . ILE A 1 174 ? -13.984 -1.092 0.335 1.00 98.25 174 ILE A C 1
ATOM 1303 O O . ILE A 1 174 ? -12.851 -1.544 0.142 1.00 98.25 174 ILE A O 1
ATOM 1307 N N . PHE A 1 175 ? -15.057 -1.491 -0.350 1.00 98.00 175 PHE A N 1
ATOM 1308 C CA . PHE A 1 175 ? -15.033 -2.624 -1.270 1.00 98.00 175 PHE A CA 1
ATOM 1309 C C . PHE A 1 175 ? -14.171 -2.367 -2.511 1.00 98.00 175 PHE A C 1
ATOM 1311 O O . PHE A 1 175 ? -13.293 -3.162 -2.847 1.00 98.00 175 PHE A O 1
ATOM 1318 N N . HIS A 1 176 ? -14.369 -1.228 -3.174 1.00 96.25 176 HIS A N 1
ATOM 1319 C CA . HIS A 1 176 ? -13.733 -0.946 -4.462 1.00 96.25 176 HIS A CA 1
ATOM 1320 C C . HIS A 1 176 ? -12.363 -0.273 -4.366 1.00 96.25 176 HIS A C 1
ATOM 1322 O O . HIS A 1 176 ? -11.627 -0.261 -5.351 1.00 96.25 176 HIS A O 1
ATOM 1328 N N . SER A 1 177 ? -12.005 0.328 -3.228 1.00 95.44 177 SER A N 1
ATOM 1329 C CA . SER A 1 177 ? -10.765 1.113 -3.113 1.00 95.44 177 SER A CA 1
ATOM 1330 C C . SER A 1 177 ? -9.856 0.659 -1.978 1.00 95.44 177 SER A C 1
ATOM 1332 O O . SER A 1 177 ? -8.654 0.519 -2.203 1.00 95.44 177 SER A O 1
ATOM 1334 N N . LEU A 1 178 ? -10.381 0.403 -0.777 1.00 97.19 178 LEU A N 1
ATOM 1335 C CA . LEU A 1 178 ? -9.544 -0.004 0.355 1.00 97.19 178 LEU A CA 1
ATOM 1336 C C . LEU A 1 178 ? -9.118 -1.472 0.257 1.00 97.19 178 LEU A C 1
ATOM 1338 O O . LEU A 1 178 ? -7.924 -1.753 0.336 1.00 97.19 178 LEU A O 1
ATOM 1342 N N . ILE A 1 179 ? -10.060 -2.397 0.053 1.00 97.50 179 ILE A N 1
ATOM 1343 C CA . ILE A 1 179 ? -9.783 -3.841 -0.008 1.00 97.50 179 ILE A CA 1
ATOM 1344 C C . ILE A 1 179 ? -8.681 -4.180 -1.022 1.00 97.50 179 ILE A C 1
ATOM 1346 O O . ILE A 1 179 ? -7.724 -4.846 -0.619 1.00 97.50 179 ILE A O 1
ATOM 1350 N N . PRO A 1 180 ? -8.705 -3.676 -2.275 1.00 94.62 180 PRO A N 1
ATOM 1351 C CA . PRO A 1 180 ? -7.631 -3.952 -3.226 1.00 94.62 180 PRO A CA 1
ATOM 1352 C C . PRO A 1 180 ? -6.248 -3.505 -2.740 1.00 94.62 180 PRO A C 1
ATOM 1354 O O . PRO A 1 180 ? -5.261 -4.211 -2.932 1.00 94.62 180 PRO A O 1
ATOM 1357 N N . LYS A 1 181 ? -6.171 -2.362 -2.045 1.00 93.62 181 LYS A N 1
ATOM 1358 C CA . LYS A 1 181 ? -4.912 -1.840 -1.490 1.00 93.62 181 LYS A CA 1
ATOM 1359 C C . LYS A 1 181 ? -4.403 -2.662 -0.301 1.00 93.62 181 LYS A C 1
ATOM 1361 O O . LYS A 1 181 ? -3.202 -2.657 -0.045 1.00 93.62 181 LYS A O 1
ATOM 1366 N N . LEU A 1 182 ? -5.294 -3.327 0.437 1.00 95.50 182 LEU A N 1
ATOM 1367 C CA . LEU A 1 182 ? -4.932 -4.173 1.577 1.00 95.50 182 LEU A CA 1
ATOM 1368 C C . LEU A 1 182 ? -4.570 -5.600 1.154 1.00 95.50 182 LEU A C 1
ATOM 1370 O O . LEU A 1 182 ? -3.665 -6.182 1.748 1.00 95.50 182 LEU A O 1
ATOM 1374 N N . ALA A 1 183 ? -5.270 -6.154 0.159 1.00 94.44 183 ALA A N 1
ATOM 1375 C CA . ALA A 1 183 ? -5.080 -7.526 -0.315 1.00 94.44 183 ALA A CA 1
ATOM 1376 C C . ALA A 1 183 ? -3.801 -7.694 -1.144 1.00 94.44 183 ALA A C 1
ATOM 1378 O O . ALA A 1 183 ? -3.170 -8.747 -1.096 1.00 94.44 183 ALA A O 1
ATOM 1379 N N . ALA A 1 184 ? -3.399 -6.645 -1.864 1.00 87.50 184 ALA A N 1
ATOM 1380 C CA . ALA A 1 184 ? -2.168 -6.604 -2.645 1.00 87.50 184 ALA 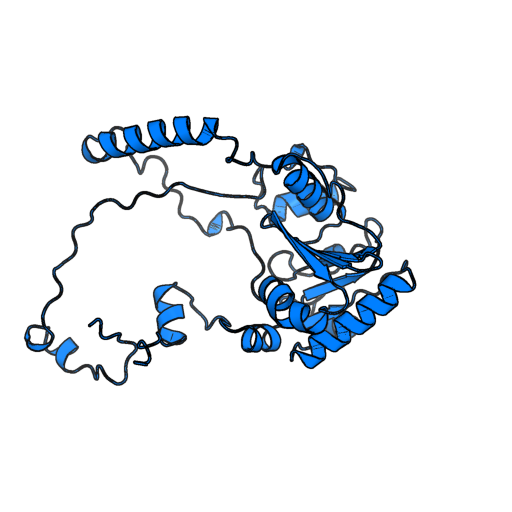A CA 1
ATOM 1381 C C . ALA A 1 184 ? -1.254 -5.469 -2.143 1.00 87.50 184 ALA A C 1
ATOM 1383 O O . ALA A 1 184 ? -1.096 -4.448 -2.823 1.00 87.50 184 ALA A O 1
ATOM 1384 N N . PRO A 1 185 ? -0.676 -5.593 -0.931 1.00 83.94 185 PRO A N 1
ATOM 1385 C CA . PRO A 1 185 ? 0.201 -4.564 -0.400 1.00 83.94 185 PRO A CA 1
ATOM 1386 C C . PRO A 1 185 ? 1.470 -4.477 -1.243 1.00 83.94 185 PRO A C 1
ATOM 1388 O O . PRO A 1 185 ? 2.031 -5.488 -1.670 1.00 83.94 185 PRO A O 1
ATOM 1391 N N . VAL A 1 186 ? 1.965 -3.258 -1.450 1.00 77.31 186 VAL A N 1
ATOM 1392 C CA . VAL A 1 186 ? 3.236 -3.085 -2.149 1.00 77.31 186 VAL A CA 1
ATOM 1393 C C . VAL A 1 186 ? 4.388 -3.358 -1.207 1.00 77.31 186 VAL A C 1
ATOM 1395 O O . VAL A 1 186 ? 4.707 -2.572 -0.312 1.00 77.31 186 VAL A O 1
ATOM 1398 N N . VAL A 1 187 ? 5.022 -4.497 -1.463 1.00 79.88 187 VAL A N 1
ATOM 1399 C CA . VAL A 1 187 ? 6.257 -4.910 -0.820 1.00 79.88 187 VAL A CA 1
ATOM 1400 C C . VAL A 1 187 ? 7.413 -4.551 -1.752 1.00 79.88 187 VAL A C 1
ATOM 1402 O O . VAL A 1 187 ? 7.432 -4.978 -2.909 1.00 79.88 187 VAL A O 1
ATOM 1405 N N . PRO A 1 188 ? 8.383 -3.755 -1.285 1.00 78.06 188 PRO A N 1
ATOM 1406 C CA . PRO A 1 188 ? 9.572 -3.465 -2.060 1.00 78.06 188 PRO A CA 1
ATOM 1407 C C . PRO A 1 188 ? 10.331 -4.765 -2.383 1.00 78.06 188 PRO A C 1
ATOM 1409 O O . PRO A 1 188 ? 10.573 -5.553 -1.460 1.00 78.06 188 PRO A O 1
ATOM 1412 N N . PRO A 1 189 ? 10.781 -4.962 -3.637 1.00 79.06 189 PRO A N 1
ATOM 1413 C CA . PRO A 1 189 ? 11.656 -6.074 -3.983 1.00 79.06 189 PRO A CA 1
ATOM 1414 C C . PRO A 1 189 ? 12.884 -6.104 -3.072 1.00 79.06 189 PRO A C 1
ATOM 1416 O O . PRO A 1 189 ? 13.460 -5.051 -2.763 1.00 79.06 189 PRO A O 1
ATOM 1419 N N . GLN A 1 190 ? 13.253 -7.289 -2.614 1.00 80.38 190 GLN A N 1
ATOM 1420 C CA . GLN A 1 190 ? 14.389 -7.538 -1.741 1.00 80.38 190 GLN A CA 1
ATOM 1421 C C . GLN A 1 190 ? 15.657 -7.732 -2.568 1.00 80.38 190 GLN A C 1
ATOM 1423 O O . GLN A 1 190 ? 15.609 -8.127 -3.728 1.00 80.38 190 GLN A O 1
ATOM 1428 N N . LYS A 1 191 ? 16.829 -7.506 -1.962 1.00 76.81 191 LYS A N 1
ATOM 1429 C CA . LYS A 1 191 ? 18.114 -7.726 -2.650 1.00 76.81 191 LYS A CA 1
ATOM 1430 C C . LYS A 1 191 ? 18.247 -9.151 -3.214 1.00 76.81 191 LYS A C 1
ATOM 1432 O O . LYS A 1 191 ? 18.849 -9.324 -4.264 1.00 76.81 191 LYS A O 1
ATOM 1437 N N . GLY A 1 192 ? 17.680 -10.143 -2.524 1.00 81.00 192 GLY A N 1
ATOM 1438 C CA . GLY A 1 192 ? 17.684 -11.543 -2.958 1.00 81.00 192 GLY A CA 1
ATOM 1439 C C . GLY A 1 192 ? 16.741 -11.862 -4.123 1.00 81.00 192 GLY A C 1
ATOM 1440 O O . GLY A 1 192 ? 16.850 -12.949 -4.677 1.00 81.00 192 GLY A O 1
ATOM 1441 N N . ASP A 1 193 ? 15.854 -10.939 -4.508 1.00 80.94 193 ASP A N 1
ATOM 1442 C CA . ASP A 1 193 ? 14.931 -11.132 -5.636 1.00 80.94 193 ASP A CA 1
ATOM 1443 C C . ASP A 1 193 ? 15.611 -10.868 -6.990 1.00 80.94 193 ASP A C 1
ATOM 1445 O O . ASP A 1 193 ? 15.036 -11.153 -8.039 1.00 80.94 193 ASP A O 1
ATOM 1449 N N . PHE A 1 194 ? 16.832 -10.321 -6.979 1.00 80.56 194 PHE A N 1
ATOM 1450 C CA . PHE A 1 194 ? 17.576 -9.959 -8.179 1.00 80.56 194 PHE A CA 1
ATOM 1451 C C . PHE A 1 194 ? 18.861 -10.766 -8.307 1.00 80.56 194 PHE A C 1
ATOM 1453 O O . PHE A 1 194 ? 19.646 -10.880 -7.363 1.00 80.56 194 PHE A O 1
ATOM 1460 N N . GLU A 1 195 ? 19.129 -11.226 -9.524 1.00 84.69 195 GLU A N 1
ATOM 1461 C CA . GLU A 1 195 ? 20.475 -11.592 -9.940 1.00 84.69 195 GLU A CA 1
ATOM 1462 C C . GLU A 1 195 ? 21.166 -10.334 -10.476 1.00 84.69 195 GLU A C 1
ATOM 1464 O O . GLU A 1 195 ? 20.780 -9.787 -11.509 1.00 84.69 195 GLU A O 1
ATOM 1469 N N . VAL A 1 196 ? 22.175 -9.844 -9.756 1.00 82.50 196 VAL A N 1
ATOM 1470 C CA . VAL A 1 196 ? 22.985 -8.708 -10.208 1.00 82.50 196 VAL A CA 1
ATOM 1471 C C . VAL A 1 196 ? 24.231 -9.258 -10.882 1.00 82.50 196 VAL A C 1
ATOM 1473 O O . VAL A 1 196 ? 25.047 -9.913 -10.237 1.00 82.50 196 VAL A O 1
ATOM 1476 N N . ARG A 1 197 ? 24.373 -8.983 -12.179 1.00 87.81 197 ARG A N 1
ATOM 1477 C CA . ARG A 1 197 ? 25.577 -9.305 -12.945 1.00 87.81 197 ARG A CA 1
ATOM 1478 C C . ARG A 1 197 ? 26.323 -8.018 -13.263 1.00 87.81 197 ARG A C 1
ATOM 1480 O O . ARG A 1 197 ? 25.902 -7.258 -14.134 1.00 87.81 197 ARG A O 1
ATOM 1487 N N . GLU A 1 198 ? 27.397 -7.768 -12.524 1.00 86.62 198 GLU A N 1
ATOM 1488 C CA . GLU A 1 198 ? 28.300 -6.652 -12.810 1.00 86.62 198 GLU A CA 1
ATOM 1489 C C . GLU A 1 198 ? 28.913 -6.837 -14.205 1.00 86.62 198 GLU A C 1
ATOM 1491 O O . GLU A 1 198 ? 29.178 -7.962 -14.629 1.00 86.62 198 GLU A O 1
ATOM 1496 N N . ASP A 1 199 ? 29.041 -5.737 -14.947 1.00 87.12 199 ASP A N 1
ATOM 1497 C CA . ASP A 1 199 ? 29.634 -5.678 -16.291 1.00 87.12 199 ASP A CA 1
ATOM 1498 C C . ASP A 1 199 ? 28.983 -6.567 -17.374 1.00 87.12 199 ASP A C 1
ATOM 1500 O O . ASP A 1 199 ? 29.505 -6.693 -18.479 1.00 87.12 199 ASP A O 1
ATOM 1504 N N . ALA A 1 200 ? 27.802 -7.143 -17.118 1.00 86.62 200 ALA A N 1
ATOM 1505 C CA . ALA A 1 200 ? 27.092 -7.978 -18.094 1.00 86.62 200 ALA A CA 1
ATOM 1506 C C . ALA A 1 200 ? 26.447 -7.193 -19.252 1.00 86.62 200 ALA A C 1
ATOM 1508 O O . ALA A 1 200 ? 25.962 -7.798 -20.208 1.00 86.62 200 ALA A O 1
ATOM 1509 N N . PHE A 1 201 ? 26.413 -5.861 -19.168 1.00 85.94 201 PHE A N 1
ATOM 1510 C CA . PHE A 1 201 ? 25.876 -4.982 -20.201 1.00 85.94 201 PHE A CA 1
ATOM 1511 C C . PHE A 1 201 ? 26.919 -3.942 -20.611 1.00 85.94 201 PHE A C 1
ATOM 1513 O O . PHE A 1 201 ? 27.237 -3.034 -19.843 1.00 85.94 201 PHE A O 1
ATOM 1520 N N . ASP A 1 202 ? 27.411 -4.047 -21.845 1.00 88.12 202 ASP A N 1
ATOM 1521 C CA . ASP A 1 202 ? 28.2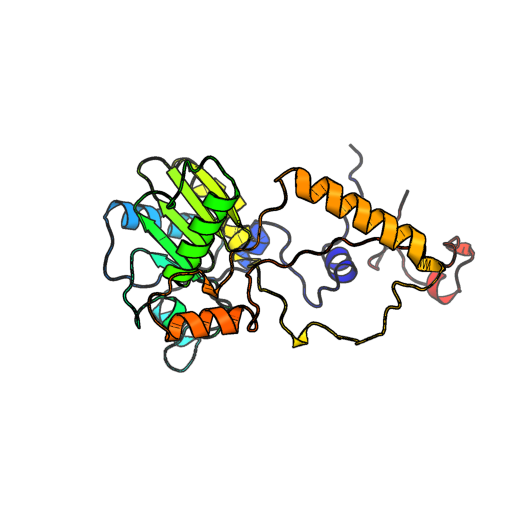75 -3.037 -22.449 1.00 88.12 202 ASP A CA 1
ATOM 1522 C C . ASP A 1 202 ? 27.430 -1.988 -23.180 1.00 88.12 202 ASP A C 1
ATOM 1524 O O . ASP A 1 202 ? 27.065 -2.155 -24.342 1.00 88.12 202 ASP A O 1
ATOM 1528 N N . ALA A 1 203 ? 27.144 -0.871 -22.510 1.00 85.69 203 ALA A N 1
ATOM 1529 C CA . ALA A 1 203 ? 26.401 0.246 -23.098 1.00 85.69 203 ALA A CA 1
ATOM 1530 C C . ALA A 1 203 ? 27.102 0.888 -24.316 1.00 85.69 203 ALA A C 1
ATOM 1532 O O . ALA A 1 203 ? 26.466 1.648 -25.052 1.00 85.69 203 ALA A O 1
ATOM 1533 N N . SER A 1 204 ? 28.399 0.622 -24.511 1.00 87.06 204 SER A N 1
ATOM 1534 C CA . SER A 1 204 ? 29.189 1.124 -25.637 1.00 87.06 204 SER A CA 1
ATOM 1535 C C . SER A 1 204 ? 29.160 0.205 -26.858 1.00 87.06 204 SER A C 1
ATOM 1537 O O . SER A 1 204 ? 29.583 0.632 -27.937 1.00 87.06 204 SER A O 1
ATOM 1539 N N . ALA A 1 205 ? 28.609 -1.008 -26.725 1.00 89.75 205 ALA A N 1
ATOM 1540 C CA . ALA A 1 205 ? 28.495 -1.937 -27.836 1.00 89.75 205 ALA A CA 1
ATOM 1541 C C . ALA A 1 205 ? 27.703 -1.297 -28.999 1.00 89.75 205 ALA A C 1
ATOM 1543 O O . ALA A 1 205 ? 26.676 -0.639 -28.766 1.00 89.75 205 ALA A O 1
ATOM 1544 N N . PRO A 1 206 ? 28.146 -1.481 -30.261 1.00 87.44 206 PRO A N 1
ATOM 1545 C CA . PRO A 1 206 ? 27.535 -0.834 -31.424 1.00 87.44 206 PRO A CA 1
ATOM 1546 C C . PRO A 1 206 ? 26.018 -1.045 -31.527 1.00 87.44 206 PRO A C 1
ATOM 1548 O O . PRO A 1 206 ? 25.293 -0.103 -31.855 1.00 87.44 206 PRO A O 1
ATOM 1551 N N . ASP A 1 207 ? 25.548 -2.238 -31.160 1.00 87.12 207 ASP A N 1
ATOM 1552 C CA . ASP A 1 207 ? 24.143 -2.654 -31.243 1.00 87.12 207 ASP A CA 1
ATOM 1553 C C . ASP A 1 207 ? 23.220 -1.867 -30.296 1.00 87.12 207 ASP A C 1
ATOM 1555 O O . ASP A 1 207 ? 22.025 -1.726 -30.557 1.00 87.12 207 ASP A O 1
ATOM 1559 N N . TYR A 1 208 ? 23.757 -1.290 -29.215 1.00 88.69 208 TYR A N 1
ATOM 1560 C CA . TYR A 1 208 ? 22.969 -0.545 -28.226 1.00 88.69 208 TYR A CA 1
ATOM 1561 C C . TYR A 1 208 ? 23.109 0.971 -28.349 1.00 88.69 208 TYR A C 1
ATOM 1563 O O . TYR A 1 208 ? 22.258 1.712 -27.849 1.00 88.69 208 TYR A O 1
ATOM 1571 N N . GLY A 1 209 ? 24.148 1.463 -29.031 1.00 88.44 209 GLY A N 1
ATOM 1572 C CA . GLY A 1 209 ? 24.529 2.876 -29.002 1.00 88.44 209 GLY A CA 1
ATOM 1573 C C . GLY A 1 209 ? 23.422 3.846 -29.438 1.00 88.44 209 GLY A C 1
ATOM 1574 O O . GLY A 1 209 ? 23.280 4.919 -28.850 1.00 88.44 209 GLY A O 1
ATOM 1575 N N . VAL A 1 210 ? 22.605 3.486 -30.437 1.00 88.88 210 VAL A N 1
ATOM 1576 C CA . VAL A 1 210 ? 21.437 4.297 -30.846 1.00 88.88 210 VAL A CA 1
ATOM 1577 C C . VAL A 1 210 ? 20.406 4.391 -29.724 1.00 88.88 210 VAL A C 1
ATOM 1579 O O . VAL A 1 210 ? 19.920 5.481 -29.427 1.00 88.88 210 VAL A O 1
ATOM 1582 N N . HIS A 1 211 ? 20.097 3.269 -29.082 1.00 89.75 211 HIS A N 1
ATOM 1583 C CA . HIS A 1 211 ? 19.067 3.185 -28.053 1.00 89.75 211 HIS A CA 1
ATOM 1584 C C . HIS A 1 211 ? 19.482 3.899 -26.767 1.00 89.75 211 HIS A C 1
ATOM 1586 O O . HIS A 1 211 ? 18.679 4.627 -26.187 1.00 89.75 211 HIS A O 1
ATOM 1592 N N . VAL A 1 212 ? 20.747 3.755 -26.363 1.00 90.00 212 VAL A N 1
ATOM 1593 C CA . VAL A 1 212 ? 21.308 4.462 -25.205 1.00 90.00 212 VAL A CA 1
ATOM 1594 C C . VAL A 1 212 ? 21.265 5.975 -25.428 1.00 90.00 212 VAL A C 1
ATOM 1596 O O . VAL A 1 212 ? 20.802 6.709 -24.555 1.00 90.00 212 VAL A O 1
ATOM 1599 N N . ARG A 1 213 ? 21.679 6.460 -26.610 1.00 91.12 213 ARG A N 1
ATOM 1600 C CA . ARG A 1 213 ? 21.612 7.895 -26.941 1.00 91.12 213 ARG A CA 1
ATOM 1601 C C . ARG A 1 213 ? 20.183 8.433 -26.910 1.00 91.12 213 ARG A C 1
ATOM 1603 O O . ARG A 1 213 ? 19.965 9.511 -26.363 1.00 91.12 213 ARG A O 1
ATOM 1610 N N . ASP A 1 214 ? 19.233 7.686 -27.463 1.00 90.94 214 ASP A N 1
ATOM 1611 C CA . ASP A 1 214 ? 17.814 8.052 -27.464 1.00 90.94 214 ASP A CA 1
ATOM 1612 C C . ASP A 1 214 ? 17.247 8.135 -26.037 1.00 90.94 214 ASP A C 1
ATOM 1614 O O . ASP A 1 214 ? 16.654 9.145 -25.660 1.00 90.94 214 ASP A O 1
ATOM 1618 N N . MET A 1 215 ? 17.522 7.137 -25.187 1.00 90.12 215 MET A N 1
ATOM 1619 C CA . MET A 1 215 ? 17.091 7.157 -23.783 1.00 90.12 215 MET A CA 1
ATOM 1620 C C . MET A 1 215 ? 17.706 8.320 -22.999 1.00 90.12 215 MET A C 1
ATOM 1622 O O . MET A 1 215 ? 16.999 8.965 -22.228 1.00 90.12 215 MET A O 1
ATOM 1626 N N . LEU A 1 216 ? 18.991 8.628 -23.202 1.00 89.94 216 LEU A N 1
ATOM 1627 C CA . LEU A 1 216 ? 19.648 9.768 -22.551 1.00 89.94 216 LEU A CA 1
ATOM 1628 C C . LEU A 1 216 ? 19.049 11.107 -23.002 1.00 89.94 216 LEU A C 1
ATOM 1630 O O . LEU A 1 216 ? 18.778 11.975 -22.169 1.00 89.94 216 LEU A O 1
ATOM 1634 N N . ALA A 1 217 ? 18.804 11.269 -24.305 1.00 92.06 217 ALA A N 1
ATOM 1635 C CA . ALA A 1 217 ? 18.162 12.463 -24.847 1.00 92.06 217 ALA A CA 1
ATOM 1636 C C . ALA A 1 217 ? 16.737 12.627 -24.291 1.00 92.06 217 ALA A C 1
ATOM 1638 O O . ALA A 1 217 ? 16.385 13.699 -23.789 1.00 92.06 217 ALA A O 1
ATOM 1639 N N . GLY A 1 218 ? 15.946 11.550 -24.305 1.00 90.19 218 GLY A N 1
ATOM 1640 C CA . GLY A 1 218 ? 14.596 11.510 -23.749 1.00 90.19 218 GLY A CA 1
ATOM 1641 C C . GLY A 1 218 ? 14.562 11.809 -22.251 1.00 90.19 218 GLY A C 1
ATOM 1642 O O . GLY A 1 218 ? 13.766 12.638 -21.814 1.00 90.19 218 GLY A O 1
ATOM 1643 N N . ALA A 1 219 ? 15.468 11.221 -21.464 1.00 86.19 219 ALA A N 1
ATOM 1644 C CA . ALA A 1 219 ? 15.588 11.495 -20.033 1.00 86.19 219 ALA A CA 1
ATOM 1645 C C . ALA A 1 219 ? 15.899 12.976 -19.757 1.00 86.19 219 ALA A C 1
ATOM 1647 O O . ALA A 1 219 ? 15.303 13.578 -18.863 1.00 86.19 219 ALA A O 1
ATOM 1648 N N . GLY A 1 220 ? 16.773 13.593 -20.560 1.00 87.31 220 GLY A N 1
ATOM 1649 C CA . GLY A 1 220 ? 17.083 15.020 -20.463 1.00 87.31 220 GLY A CA 1
ATOM 1650 C C . GLY A 1 220 ? 15.892 15.929 -20.787 1.00 87.31 220 GLY A C 1
ATOM 1651 O O . GLY A 1 220 ? 15.718 16.966 -20.144 1.00 87.31 220 GLY A O 1
ATOM 1652 N N . LEU A 1 221 ? 15.052 15.554 -21.757 1.00 90.38 221 LEU A N 1
ATOM 1653 C CA . LEU A 1 221 ? 13.805 16.266 -22.060 1.00 90.38 221 LEU A CA 1
ATOM 1654 C C . LEU A 1 221 ? 12.776 16.081 -20.943 1.00 90.38 221 LEU A C 1
ATOM 1656 O O . LEU A 1 221 ? 12.196 17.057 -20.470 1.00 90.38 221 LEU A O 1
ATOM 1660 N N . TRP A 1 222 ? 12.592 14.846 -20.480 1.00 85.50 222 TRP A N 1
ATOM 1661 C CA . TRP A 1 222 ? 11.625 14.521 -19.441 1.00 85.50 222 TRP A CA 1
ATOM 1662 C C . TRP A 1 222 ? 11.965 15.192 -18.108 1.00 85.50 222 TRP A C 1
ATOM 1664 O O . TRP A 1 222 ? 11.084 15.774 -17.477 1.00 85.50 222 TRP A O 1
ATOM 1674 N N . GLY A 1 223 ? 13.242 15.231 -17.718 1.00 82.06 223 GLY A N 1
ATOM 1675 C CA . GLY A 1 223 ? 13.690 15.917 -16.503 1.00 82.06 223 GLY A CA 1
ATOM 1676 C C . GLY A 1 223 ? 13.330 17.409 -16.465 1.00 82.06 223 GLY A C 1
ATOM 1677 O O . GLY A 1 223 ? 13.074 17.952 -15.393 1.00 82.06 223 GLY A O 1
ATOM 1678 N N . LYS A 1 224 ? 13.219 18.071 -17.625 1.00 85.69 224 LYS A N 1
ATOM 1679 C CA . LYS A 1 224 ? 12.819 19.489 -17.723 1.00 85.69 224 LYS A CA 1
ATOM 1680 C C . LYS A 1 224 ? 11.322 19.719 -17.514 1.00 85.69 224 LYS A C 1
ATOM 1682 O O . LYS A 1 224 ? 10.918 20.853 -17.282 1.00 85.69 224 LYS A O 1
ATOM 1687 N N . THR A 1 225 ? 10.497 18.675 -17.591 1.00 84.94 225 THR A N 1
ATOM 1688 C CA . THR A 1 225 ? 9.034 18.800 -17.466 1.00 84.94 225 THR A CA 1
ATOM 1689 C C . THR A 1 225 ? 8.575 19.057 -16.031 1.00 84.94 225 THR A C 1
ATOM 1691 O O . THR A 1 225 ? 7.444 19.482 -15.819 1.00 84.94 225 THR A O 1
ATOM 1694 N N . GLY A 1 226 ? 9.416 18.759 -15.033 1.00 75.62 226 GLY A N 1
ATOM 1695 C CA . GLY A 1 226 ? 9.014 18.774 -13.624 1.00 75.62 226 GLY A CA 1
ATOM 1696 C C . GLY A 1 226 ? 8.005 17.679 -13.249 1.00 75.62 226 GLY A C 1
ATOM 1697 O O . GLY A 1 226 ? 7.523 17.670 -12.120 1.00 75.62 226 GLY A O 1
ATOM 1698 N N . LEU A 1 227 ? 7.692 16.754 -14.168 1.00 74.88 227 LEU A N 1
ATOM 1699 C CA . LEU A 1 227 ? 6.837 15.589 -13.909 1.00 74.88 227 LEU A CA 1
ATOM 1700 C C . LEU A 1 227 ? 7.595 14.458 -13.204 1.00 74.88 227 LEU A C 1
ATOM 1702 O O . LEU A 1 227 ? 6.974 13.555 -12.647 1.00 74.88 227 LEU A O 1
ATOM 1706 N N . LEU A 1 228 ? 8.930 14.505 -13.215 1.00 71.81 228 LEU A N 1
ATOM 1707 C CA . LEU A 1 228 ? 9.756 13.580 -12.455 1.00 71.81 228 LEU A CA 1
ATOM 1708 C C . LEU A 1 228 ? 9.753 13.996 -10.979 1.00 71.81 228 LEU A C 1
ATOM 1710 O O . LEU A 1 228 ? 10.404 14.963 -10.585 1.00 71.81 228 LEU A O 1
ATOM 1714 N N . ILE A 1 229 ? 9.006 13.252 -10.171 1.00 66.81 229 ILE A N 1
ATOM 1715 C CA . ILE A 1 229 ? 8.976 13.393 -8.714 1.00 66.81 229 ILE A CA 1
ATOM 1716 C C . ILE A 1 229 ? 10.321 12.877 -8.184 1.00 66.81 229 ILE A C 1
ATOM 1718 O O . ILE A 1 229 ? 10.672 11.712 -8.387 1.00 66.81 229 ILE A O 1
ATOM 1722 N N . SER A 1 230 ? 11.103 13.742 -7.540 1.00 63.44 230 SER A N 1
ATOM 1723 C CA . SER A 1 230 ? 12.356 13.343 -6.908 1.00 63.44 230 SER A CA 1
ATOM 1724 C C . SER A 1 230 ? 12.069 12.432 -5.714 1.00 63.44 230 SER A C 1
ATOM 1726 O O . SER A 1 230 ? 11.130 12.645 -4.947 1.00 63.44 230 SER A O 1
ATOM 1728 N N . GLN A 1 231 ? 12.879 11.392 -5.543 1.00 68.50 231 GLN A N 1
ATOM 1729 C CA . GLN A 1 231 ? 12.688 10.432 -4.459 1.00 68.50 231 GLN A CA 1
ATOM 1730 C C . GLN A 1 231 ? 12.830 11.121 -3.097 1.00 68.50 231 GLN A C 1
ATOM 1732 O O . GLN A 1 231 ? 13.811 11.825 -2.857 1.00 68.50 231 GLN A O 1
ATOM 1737 N N . THR A 1 232 ? 11.877 10.892 -2.193 1.00 73.50 232 THR A N 1
ATOM 1738 C CA . THR A 1 232 ? 12.034 11.247 -0.780 1.00 73.50 232 THR A CA 1
ATOM 1739 C C . THR A 1 232 ? 13.125 10.360 -0.185 1.00 73.50 232 THR A C 1
ATOM 1741 O O . THR A 1 232 ? 12.970 9.135 -0.140 1.00 73.50 232 THR A O 1
ATOM 1744 N N . LYS A 1 233 ? 14.244 10.957 0.236 1.00 80.94 233 LYS A N 1
ATOM 1745 C CA . LYS A 1 233 ? 15.341 10.197 0.840 1.00 80.94 233 LYS A CA 1
ATOM 1746 C C . LYS A 1 233 ? 14.998 9.839 2.275 1.00 80.94 233 LYS A C 1
ATOM 1748 O O . LYS A 1 233 ? 14.571 10.696 3.042 1.00 80.94 233 LYS A O 1
ATOM 1753 N N . ILE A 1 234 ? 15.260 8.596 2.661 1.00 82.00 234 ILE A N 1
ATOM 1754 C CA . ILE A 1 234 ? 15.028 8.113 4.029 1.00 82.00 234 ILE A CA 1
ATOM 1755 C C . ILE A 1 234 ? 15.779 8.960 5.059 1.00 82.00 234 ILE A C 1
ATOM 1757 O O . ILE A 1 234 ? 15.249 9.231 6.133 1.00 82.00 234 ILE A O 1
ATOM 1761 N N . ASP A 1 235 ? 16.998 9.397 4.741 1.00 83.25 235 ASP A N 1
ATOM 1762 C CA . ASP A 1 235 ? 17.824 10.158 5.683 1.00 83.25 235 ASP A CA 1
ATOM 1763 C C . ASP A 1 235 ? 17.265 11.550 5.993 1.00 83.25 235 ASP A C 1
ATOM 1765 O O . ASP A 1 235 ? 17.551 12.093 7.060 1.00 83.25 235 ASP A O 1
ATOM 1769 N N . GLU A 1 236 ? 16.425 12.083 5.103 1.00 85.44 236 GLU A N 1
ATOM 1770 C CA . GLU A 1 236 ? 15.736 13.367 5.254 1.00 85.44 236 GLU A CA 1
ATOM 1771 C C . GLU A 1 236 ? 14.430 13.234 6.064 1.00 85.44 236 GLU A C 1
ATOM 1773 O O . GLU A 1 236 ? 13.812 14.241 6.406 1.00 85.44 236 GLU A O 1
ATOM 1778 N N . LEU A 1 237 ? 14.006 12.008 6.401 1.00 87.88 237 LEU A N 1
ATOM 1779 C CA . LEU A 1 237 ? 12.768 11.757 7.137 1.00 87.88 237 LEU A CA 1
ATOM 1780 C C . LEU A 1 237 ? 12.952 11.835 8.653 1.00 87.88 237 LEU A C 1
ATOM 1782 O O . LEU A 1 237 ? 13.932 11.353 9.235 1.00 87.88 237 LEU A O 1
ATOM 1786 N N . ALA A 1 238 ? 11.936 12.396 9.307 1.00 91.25 238 ALA A N 1
ATOM 1787 C CA . ALA A 1 238 ? 11.812 12.380 10.752 1.00 91.25 238 ALA A CA 1
ATOM 1788 C C . ALA A 1 238 ? 11.258 11.027 11.218 1.00 91.25 238 ALA A C 1
ATOM 1790 O O . ALA A 1 238 ? 10.180 10.596 10.814 1.00 91.25 238 ALA A O 1
ATOM 1791 N N . PHE A 1 239 ? 11.988 10.379 12.120 1.00 93.38 239 PHE A N 1
ATOM 1792 C CA . PHE A 1 239 ? 11.553 9.164 12.802 1.00 93.38 239 PHE A CA 1
ATOM 1793 C C . PHE A 1 239 ? 11.342 9.473 14.276 1.00 93.38 239 PHE A C 1
ATOM 1795 O O . PHE A 1 239 ? 12.119 10.230 14.857 1.00 93.38 239 PHE A O 1
ATOM 1802 N N . ARG A 1 240 ? 10.370 8.812 14.914 1.00 93.50 240 ARG A N 1
ATOM 1803 C CA . ARG A 1 240 ? 10.159 8.960 16.364 1.00 93.50 240 ARG A CA 1
ATOM 1804 C C . ARG A 1 240 ? 11.399 8.581 17.181 1.00 93.50 240 ARG A C 1
ATOM 1806 O O . ARG A 1 240 ? 11.620 9.134 18.250 1.00 93.50 240 ARG A O 1
ATOM 1813 N N . ASN A 1 241 ? 12.198 7.623 16.701 1.00 94.44 241 ASN A N 1
ATOM 1814 C CA . ASN A 1 241 ? 13.484 7.245 17.291 1.00 94.44 241 ASN A CA 1
ATOM 1815 C C . ASN A 1 241 ? 14.360 6.435 16.307 1.00 94.44 241 ASN A C 1
ATOM 1817 O O . ASN A 1 241 ? 13.928 6.021 15.228 1.00 94.44 241 ASN A O 1
ATOM 1821 N N . ASN A 1 242 ? 15.600 6.151 16.719 1.00 93.81 242 ASN A N 1
ATOM 1822 C CA . ASN A 1 242 ? 16.567 5.381 15.925 1.00 93.81 242 ASN A CA 1
ATOM 1823 C C . ASN A 1 242 ? 16.160 3.919 15.688 1.00 93.81 242 ASN A C 1
ATOM 1825 O O . ASN A 1 242 ? 16.547 3.340 14.672 1.00 93.81 242 ASN A O 1
ATOM 1829 N N . ARG A 1 243 ? 15.384 3.306 16.593 1.00 94.19 243 ARG A N 1
ATOM 1830 C CA . ARG A 1 243 ? 14.869 1.943 16.393 1.00 94.19 243 ARG A CA 1
ATOM 1831 C C . ARG A 1 243 ? 13.943 1.913 15.177 1.00 94.19 243 ARG A C 1
ATOM 1833 O O . ARG A 1 243 ? 14.122 1.063 14.315 1.00 94.19 243 ARG A O 1
ATOM 1840 N N . TYR A 1 244 ? 13.018 2.860 15.065 1.00 94.75 244 TYR A N 1
ATOM 1841 C CA . TYR A 1 244 ? 12.085 2.941 13.938 1.00 94.75 244 TYR A CA 1
ATOM 1842 C C . TYR A 1 244 ? 12.775 3.283 12.620 1.00 94.75 244 TYR A C 1
ATOM 1844 O O . TYR A 1 244 ? 12.459 2.669 11.604 1.00 94.75 244 TYR A O 1
ATOM 1852 N N . ARG A 1 245 ? 13.806 4.140 12.652 1.00 93.25 245 ARG A N 1
ATOM 1853 C CA . ARG A 1 245 ? 14.685 4.360 11.492 1.00 93.25 245 ARG A CA 1
ATOM 1854 C C . ARG A 1 245 ? 15.284 3.048 10.981 1.00 93.25 245 ARG A C 1
ATOM 1856 O O . ARG A 1 245 ? 15.234 2.773 9.787 1.00 93.25 245 ARG A O 1
ATOM 1863 N N . ARG A 1 246 ? 15.809 2.207 11.881 1.00 92.00 246 ARG A N 1
ATOM 1864 C CA . ARG A 1 246 ? 16.371 0.895 11.514 1.00 92.00 246 ARG A CA 1
ATOM 1865 C C . ARG A 1 246 ? 15.314 -0.071 10.981 1.00 92.00 246 ARG A C 1
ATOM 1867 O O . ARG A 1 246 ? 15.601 -0.792 10.034 1.00 92.00 246 ARG A O 1
ATOM 1874 N N . ILE A 1 247 ? 14.112 -0.078 11.560 1.00 91.31 247 ILE A N 1
ATOM 1875 C CA . ILE A 1 247 ? 12.992 -0.908 11.086 1.00 91.31 247 ILE A CA 1
ATOM 1876 C C . ILE A 1 247 ? 12.610 -0.520 9.652 1.00 91.31 247 ILE A C 1
ATOM 1878 O O . ILE A 1 247 ? 12.534 -1.392 8.790 1.00 91.31 247 ILE A O 1
ATOM 1882 N N . ALA A 1 248 ? 12.430 0.773 9.375 1.00 89.50 248 ALA A N 1
ATOM 1883 C CA . ALA A 1 248 ? 12.106 1.253 8.034 1.00 89.50 248 ALA A CA 1
ATOM 1884 C C . ALA A 1 248 ? 13.235 0.978 7.029 1.00 89.50 248 ALA A C 1
ATOM 1886 O O . ALA A 1 248 ? 12.973 0.505 5.925 1.00 89.50 248 ALA A O 1
ATOM 1887 N N . ALA A 1 249 ? 14.494 1.201 7.421 1.00 88.88 249 ALA A N 1
ATOM 1888 C CA . ALA A 1 249 ? 15.643 0.874 6.582 1.00 88.88 249 ALA A CA 1
ATOM 1889 C C . ALA A 1 249 ? 15.687 -0.625 6.249 1.00 88.88 249 ALA A C 1
ATOM 1891 O O . ALA A 1 249 ? 15.863 -0.986 5.089 1.00 88.88 249 ALA A O 1
ATOM 1892 N N . ALA A 1 250 ? 15.449 -1.500 7.230 1.00 88.25 250 ALA A N 1
ATOM 1893 C CA . ALA A 1 250 ? 15.383 -2.941 7.007 1.00 88.25 250 ALA A CA 1
ATOM 1894 C C . ALA A 1 250 ? 14.225 -3.332 6.071 1.00 88.25 250 ALA A C 1
ATOM 1896 O O . ALA A 1 250 ? 14.442 -4.117 5.151 1.00 88.25 250 ALA A O 1
ATOM 1897 N N . TYR A 1 251 ? 13.029 -2.752 6.245 1.00 86.19 251 TYR A N 1
ATOM 1898 C CA . TYR A 1 251 ? 11.883 -2.969 5.347 1.00 86.19 251 TYR A CA 1
ATOM 1899 C C . TYR A 1 251 ? 12.209 -2.605 3.893 1.00 86.19 251 TYR A C 1
ATOM 1901 O O . TYR A 1 251 ? 11.852 -3.318 2.956 1.00 86.19 251 TYR A O 1
ATOM 1909 N N . LEU A 1 252 ? 12.959 -1.519 3.708 1.00 83.94 252 LEU A N 1
ATOM 1910 C CA . LEU A 1 252 ? 13.384 -1.024 2.402 1.00 83.94 252 LEU A CA 1
ATOM 1911 C C . LEU A 1 252 ? 14.655 -1.710 1.881 1.00 83.94 252 LEU A C 1
ATOM 1913 O O . LEU A 1 252 ? 15.203 -1.283 0.863 1.00 83.94 252 LEU A O 1
ATOM 1917 N N . SER A 1 253 ? 15.111 -2.791 2.526 1.00 85.38 253 SER A N 1
ATOM 1918 C CA . SER A 1 253 ? 16.342 -3.512 2.183 1.00 85.38 253 SER A CA 1
ATOM 1919 C C . SER A 1 253 ? 17.570 -2.585 2.135 1.00 85.38 253 SER A C 1
ATOM 1921 O O . SER A 1 253 ? 18.421 -2.707 1.254 1.00 85.38 253 SER A O 1
ATOM 1923 N N . TRP A 1 254 ? 17.647 -1.647 3.083 1.00 85.62 254 TRP A N 1
ATOM 1924 C CA . TRP A 1 254 ? 18.727 -0.670 3.276 1.00 85.62 254 TRP A CA 1
ATOM 1925 C C . TRP A 1 254 ? 18.973 0.273 2.094 1.00 85.62 254 TRP A C 1
ATOM 1927 O O . TRP A 1 254 ? 20.051 0.849 1.959 1.00 85.62 254 TRP A O 1
ATOM 1937 N N . ARG A 1 255 ? 17.967 0.452 1.235 1.00 83.00 255 ARG A N 1
ATOM 1938 C CA . ARG A 1 255 ? 17.990 1.473 0.184 1.00 83.00 255 ARG A CA 1
ATOM 1939 C C . ARG A 1 255 ? 17.821 2.866 0.772 1.00 83.00 255 ARG A C 1
ATOM 1941 O O . ARG A 1 255 ? 17.355 3.017 1.892 1.00 83.00 255 ARG A O 1
ATOM 1948 N N . THR A 1 256 ? 18.162 3.882 -0.012 1.00 77.88 256 THR A N 1
ATOM 1949 C CA . THR A 1 256 ? 18.073 5.298 0.378 1.00 77.88 256 THR A CA 1
ATOM 1950 C C . THR A 1 256 ? 16.718 5.940 0.073 1.00 77.88 256 THR A C 1
ATOM 1952 O O . THR A 1 256 ? 16.455 7.044 0.546 1.00 77.88 256 THR A O 1
ATOM 1955 N N . GLY A 1 257 ? 15.846 5.265 -0.683 1.00 76.50 257 GLY A N 1
ATOM 1956 C CA . GLY A 1 257 ? 14.532 5.763 -1.094 1.00 76.50 257 GLY A CA 1
ATOM 1957 C C . GLY A 1 257 ? 13.479 4.654 -1.149 1.00 76.50 257 GLY A C 1
ATOM 1958 O O . GLY A 1 257 ? 13.810 3.466 -1.164 1.00 76.50 257 GLY A O 1
ATOM 1959 N N . MET A 1 258 ? 12.203 5.051 -1.154 1.00 70.44 258 MET A N 1
ATOM 1960 C CA . MET A 1 258 ? 11.066 4.116 -1.091 1.00 70.44 258 MET A CA 1
ATOM 1961 C C . MET A 1 258 ? 10.557 3.652 -2.458 1.00 70.44 258 MET A C 1
ATOM 1963 O O . MET A 1 258 ? 9.944 2.592 -2.555 1.00 70.44 258 MET A O 1
ATOM 1967 N N . SER A 1 259 ? 10.816 4.425 -3.513 1.00 69.94 259 SER A N 1
ATOM 1968 C CA . SER A 1 259 ? 10.364 4.128 -4.873 1.00 69.94 259 SER A CA 1
ATOM 1969 C C . SER A 1 259 ? 11.517 3.609 -5.726 1.00 69.94 259 SER A C 1
ATOM 1971 O O . SER A 1 259 ? 12.641 4.101 -5.640 1.00 69.94 259 SER A O 1
ATOM 1973 N N . TYR A 1 260 ? 11.221 2.645 -6.590 1.00 68.56 260 TYR A N 1
ATOM 1974 C CA . TYR A 1 260 ? 12.086 2.226 -7.686 1.00 68.56 260 TYR A CA 1
ATOM 1975 C C . TYR A 1 260 ? 11.340 2.463 -8.996 1.00 68.56 260 TYR A C 1
ATOM 1977 O O . TYR A 1 260 ? 10.116 2.372 -9.056 1.00 68.56 260 TYR A O 1
ATOM 1985 N N . GLY A 1 261 ? 12.079 2.802 -10.039 1.00 69.50 261 GLY A N 1
ATOM 1986 C CA . GLY A 1 261 ? 11.535 2.998 -11.368 1.00 69.50 261 GLY A CA 1
ATOM 1987 C C . GLY A 1 261 ? 12.661 2.855 -12.370 1.00 69.50 261 GLY A C 1
ATOM 1988 O O . GLY A 1 261 ? 13.798 3.234 -12.091 1.00 69.50 261 GLY A O 1
ATOM 1989 N N . PHE A 1 262 ? 12.349 2.277 -13.515 1.00 73.44 262 PHE A N 1
ATOM 1990 C CA . PHE A 1 262 ? 13.283 2.130 -14.615 1.00 73.44 262 PHE A CA 1
ATOM 1991 C C . PHE A 1 262 ? 12.563 2.496 -15.903 1.00 73.44 262 PHE A C 1
ATOM 1993 O O . PHE A 1 262 ? 11.369 2.245 -16.065 1.00 73.44 262 PHE A O 1
ATOM 2000 N N . LEU A 1 263 ? 13.303 3.101 -16.822 1.00 74.00 263 LEU A N 1
ATOM 2001 C CA . LEU A 1 263 ? 12.893 3.130 -18.212 1.00 74.00 263 LEU A CA 1
ATOM 2002 C C . LEU A 1 263 ? 13.363 1.811 -18.816 1.00 74.00 263 LEU A C 1
ATOM 2004 O O . LEU A 1 263 ? 14.548 1.493 -18.751 1.00 74.00 263 LEU A O 1
ATOM 2008 N N . ALA A 1 264 ? 12.434 1.042 -19.368 1.00 80.19 264 ALA A N 1
ATOM 2009 C CA . ALA A 1 264 ? 12.753 -0.163 -20.116 1.00 80.19 264 ALA A CA 1
ATOM 2010 C C . ALA A 1 264 ? 12.565 0.111 -21.606 1.00 80.19 264 ALA A C 1
ATOM 2012 O O . ALA A 1 264 ? 11.595 0.751 -22.013 1.00 80.19 264 ALA A O 1
ATOM 2013 N N . ARG A 1 265 ? 13.483 -0.407 -22.421 1.00 79.44 265 ARG A N 1
ATOM 2014 C CA . ARG A 1 265 ? 13.304 -0.512 -23.865 1.00 79.44 265 ARG A CA 1
ATOM 2015 C C . ARG A 1 265 ? 13.430 -1.975 -24.244 1.00 79.44 265 ARG A C 1
ATOM 2017 O O . ARG A 1 265 ? 14.478 -2.575 -24.024 1.00 79.44 265 ARG A O 1
ATOM 2024 N N . GLN A 1 266 ? 12.375 -2.530 -24.826 1.00 82.44 266 GLN A N 1
ATOM 2025 C CA . GLN A 1 266 ? 12.462 -3.837 -25.455 1.00 82.44 266 GLN A CA 1
ATOM 2026 C C . GLN A 1 266 ? 13.219 -3.686 -26.774 1.00 82.44 266 GLN A C 1
ATOM 2028 O O . GLN A 1 266 ? 12.840 -2.884 -27.631 1.00 82.44 266 GLN A O 1
ATOM 2033 N N . LEU A 1 267 ? 14.316 -4.423 -26.910 1.00 81.44 267 LEU A N 1
ATOM 2034 C CA . LEU A 1 267 ? 15.023 -4.541 -28.176 1.00 81.44 267 LEU A CA 1
ATOM 2035 C C . LEU A 1 267 ? 14.350 -5.626 -29.022 1.00 81.44 267 LEU A C 1
ATOM 2037 O O . LEU A 1 267 ? 13.798 -6.571 -28.451 1.00 81.44 267 LEU A O 1
ATOM 2041 N N . PRO A 1 268 ? 14.376 -5.511 -30.360 1.00 79.50 268 PRO A N 1
ATOM 2042 C CA . PRO A 1 268 ? 13.962 -6.603 -31.224 1.00 79.50 268 PRO A CA 1
ATOM 2043 C C . PRO A 1 268 ? 14.742 -7.862 -30.848 1.00 79.50 268 PRO A C 1
ATOM 2045 O O . PRO A 1 268 ? 15.971 -7.866 -30.855 1.00 79.50 268 PRO A O 1
ATOM 2048 N N . VAL A 1 269 ? 14.016 -8.913 -30.492 1.00 78.88 269 VAL A N 1
ATOM 2049 C CA . VAL A 1 269 ? 14.578 -10.243 -30.271 1.00 78.88 269 VAL A CA 1
ATOM 2050 C C . VAL A 1 269 ? 14.163 -11.123 -31.434 1.00 78.88 269 VAL A C 1
ATOM 2052 O O . VAL A 1 269 ? 13.065 -10.972 -31.975 1.00 78.88 269 VAL A O 1
ATOM 2055 N N . TRP A 1 270 ? 15.049 -12.025 -31.844 1.00 80.69 270 TRP A N 1
ATOM 2056 C CA . TRP A 1 270 ? 14.681 -13.039 -32.817 1.00 80.69 270 TRP A CA 1
ATOM 2057 C C . TRP A 1 270 ? 13.693 -13.998 -32.152 1.00 80.69 270 TRP A C 1
ATOM 2059 O O . TRP A 1 270 ? 14.008 -14.602 -31.127 1.00 80.69 270 TRP A O 1
ATOM 2069 N N . ILE A 1 271 ? 12.492 -14.085 -32.713 1.00 83.69 271 ILE A N 1
ATOM 2070 C CA . ILE A 1 271 ? 11.475 -15.057 -32.323 1.00 83.69 271 ILE A CA 1
ATOM 2071 C C . ILE A 1 271 ? 11.282 -16.018 -33.488 1.00 83.69 271 ILE A C 1
ATOM 2073 O O . ILE A 1 271 ? 11.283 -15.595 -34.648 1.00 83.69 271 ILE A O 1
ATOM 2077 N N . GLU A 1 272 ? 11.138 -17.305 -33.184 1.00 82.19 272 GLU A N 1
ATOM 2078 C CA . GLU A 1 272 ? 10.714 -18.268 -34.195 1.00 82.19 272 GLU A CA 1
ATOM 2079 C C . GLU A 1 272 ? 9.314 -17.872 -34.694 1.00 82.19 272 GLU A C 1
ATOM 2081 O O . GLU A 1 272 ? 8.477 -17.457 -33.883 1.00 82.19 272 GLU A O 1
ATOM 2086 N N . PRO A 1 273 ? 9.047 -17.948 -36.010 1.00 80.50 273 PRO A N 1
ATOM 2087 C CA . PRO A 1 273 ? 7.713 -17.701 -36.532 1.00 80.50 273 PRO A CA 1
ATOM 2088 C C . PRO A 1 273 ? 6.699 -18.625 -35.860 1.00 80.50 273 PRO A C 1
ATOM 2090 O O . PRO A 1 273 ? 6.983 -19.804 -35.636 1.00 80.50 273 PRO A O 1
ATOM 2093 N N . ALA A 1 274 ? 5.505 -18.102 -35.587 1.00 81.44 274 ALA A N 1
ATOM 2094 C CA . ALA A 1 274 ? 4.374 -18.970 -35.306 1.00 81.44 274 ALA A CA 1
ATOM 2095 C C . ALA A 1 274 ? 4.170 -19.907 -36.508 1.00 81.44 274 ALA A C 1
ATOM 2097 O O . ALA A 1 274 ? 4.287 -19.482 -37.658 1.00 81.44 274 ALA A O 1
ATOM 2098 N N . PHE A 1 275 ? 3.903 -21.175 -36.226 1.00 79.88 275 PHE A N 1
ATOM 2099 C CA . PHE A 1 275 ? 3.542 -22.177 -37.223 1.00 79.88 275 PHE A CA 1
ATOM 2100 C C . PHE A 1 275 ? 2.057 -22.483 -37.097 1.00 79.88 275 PHE A C 1
ATOM 2102 O O . PHE A 1 275 ? 1.506 -22.479 -35.991 1.00 79.88 275 PHE A O 1
ATOM 2109 N N . GLU A 1 276 ? 1.429 -22.766 -38.233 1.00 80.56 276 GLU A N 1
ATOM 2110 C CA . GLU A 1 276 ? 0.062 -23.269 -38.262 1.00 80.56 276 GLU A CA 1
ATOM 2111 C C . GLU A 1 276 ? -0.016 -24.587 -37.475 1.00 80.56 276 GLU A C 1
ATOM 2113 O O . GLU A 1 276 ? 0.945 -25.365 -37.394 1.00 80.56 276 GLU A O 1
ATOM 2118 N N . LEU A 1 277 ? -1.158 -24.843 -36.833 1.00 78.31 277 LEU A N 1
ATOM 2119 C CA . LEU A 1 277 ? -1.282 -25.993 -35.938 1.00 78.31 277 LEU A CA 1
ATOM 2120 C C . LEU A 1 277 ? -1.076 -27.326 -36.679 1.00 78.31 277 LEU A C 1
ATOM 2122 O O . LEU A 1 277 ? -0.541 -28.278 -36.111 1.00 78.31 277 LEU A O 1
ATOM 2126 N N . ASP A 1 278 ? -1.475 -27.412 -37.944 1.00 84.38 278 ASP A N 1
ATOM 2127 C CA . ASP A 1 278 ? -1.284 -28.583 -38.802 1.00 84.38 278 ASP A CA 1
ATOM 2128 C C . ASP A 1 278 ? 0.195 -28.850 -39.145 1.00 84.38 278 ASP A C 1
ATOM 2130 O O . ASP A 1 278 ? 0.592 -30.017 -39.278 1.00 84.38 278 ASP A O 1
ATOM 2134 N N . GLU A 1 279 ? 1.012 -27.798 -39.183 1.00 85.69 279 GLU A N 1
ATOM 2135 C CA . GLU A 1 279 ? 2.465 -27.838 -39.370 1.00 85.69 279 GLU A CA 1
ATOM 2136 C C . GLU A 1 279 ? 3.235 -28.128 -38.068 1.00 85.69 279 GLU A C 1
ATOM 2138 O O . GLU A 1 279 ? 4.407 -28.519 -38.102 1.00 85.69 279 GLU A O 1
ATOM 2143 N N . ALA A 1 280 ? 2.583 -28.015 -36.906 1.00 82.12 280 ALA A N 1
ATOM 2144 C CA . ALA A 1 280 ? 3.224 -28.225 -35.615 1.00 82.12 280 ALA A CA 1
ATOM 2145 C C . ALA A 1 280 ? 3.714 -29.684 -35.409 1.00 82.12 280 ALA A C 1
ATOM 2147 O O . ALA A 1 280 ? 3.136 -30.656 -35.929 1.00 82.12 280 ALA A O 1
ATOM 2148 N N . PRO A 1 281 ? 4.754 -29.899 -34.577 1.00 85.31 281 PRO A N 1
ATOM 2149 C CA . PRO A 1 281 ? 5.184 -31.229 -34.156 1.00 85.31 281 PRO A CA 1
ATOM 2150 C C . PRO A 1 281 ? 4.006 -32.109 -33.691 1.00 85.31 281 PRO A C 1
ATOM 2152 O O . PRO A 1 281 ? 3.114 -31.618 -32.994 1.00 85.31 281 PRO A O 1
ATOM 2155 N N . PRO A 1 282 ? 3.986 -33.424 -34.001 1.00 84.50 282 PRO A N 1
ATOM 2156 C CA . PRO A 1 282 ? 2.863 -34.306 -33.662 1.00 84.50 282 PRO A CA 1
ATOM 2157 C C . PRO A 1 282 ? 2.468 -34.300 -32.180 1.00 84.50 282 PRO A C 1
ATOM 2159 O O . PRO A 1 282 ? 1.316 -34.573 -31.859 1.00 84.50 282 PRO A O 1
ATOM 2162 N N . ILE A 1 283 ? 3.414 -34.006 -31.279 1.00 81.38 283 ILE A N 1
ATOM 2163 C CA . ILE A 1 283 ? 3.148 -33.892 -29.842 1.00 81.38 283 ILE A CA 1
ATOM 2164 C C . ILE A 1 283 ? 2.248 -32.696 -29.514 1.00 81.38 283 ILE A C 1
ATOM 2166 O O . ILE A 1 283 ? 1.358 -32.841 -28.687 1.00 81.38 283 ILE A O 1
ATOM 2170 N N . LEU A 1 284 ? 2.420 -31.564 -30.206 1.00 76.56 284 LEU A N 1
ATOM 2171 C CA . LEU A 1 284 ? 1.607 -30.361 -30.030 1.00 76.56 284 LEU A CA 1
ATOM 2172 C C . LEU A 1 284 ? 0.229 -30.531 -30.679 1.00 76.56 284 LEU A C 1
ATOM 2174 O O . LEU A 1 284 ? -0.781 -30.205 -30.071 1.00 76.56 284 LEU A O 1
ATOM 2178 N N . ARG A 1 285 ? 0.148 -31.166 -31.855 1.00 78.56 285 ARG A N 1
ATOM 2179 C CA . ARG A 1 285 ? -1.136 -31.479 -32.521 1.00 78.56 285 ARG A CA 1
ATOM 2180 C C . ARG A 1 285 ? -2.061 -32.404 -31.731 1.00 78.56 285 ARG A C 1
ATOM 2182 O O . ARG A 1 285 ? -3.261 -32.420 -31.974 1.00 78.56 285 ARG A O 1
ATOM 2189 N N . ARG A 1 286 ? -1.499 -33.215 -30.832 1.00 76.19 286 ARG A N 1
ATOM 2190 C CA . ARG A 1 286 ? -2.245 -34.149 -29.974 1.00 76.19 286 ARG A CA 1
ATOM 2191 C C . ARG A 1 286 ? -2.669 -33.539 -28.643 1.00 76.19 286 ARG A C 1
ATOM 2193 O O . ARG A 1 286 ? -3.394 -34.204 -27.906 1.00 76.19 286 ARG A O 1
ATOM 2200 N N . LEU A 1 287 ? -2.200 -32.332 -28.322 1.00 73.75 287 LEU A N 1
ATOM 2201 C CA . LEU A 1 287 ? -2.719 -31.598 -27.178 1.00 73.75 287 LEU A CA 1
ATOM 2202 C C . LEU A 1 287 ? -4.184 -31.274 -27.446 1.00 73.75 287 LEU A C 1
ATOM 2204 O O . LEU A 1 287 ? -4.571 -30.927 -28.561 1.00 73.75 287 LEU A O 1
ATOM 2208 N N . ASP A 1 288 ? -5.010 -31.430 -26.421 1.00 71.12 288 ASP A N 1
ATOM 2209 C CA . ASP A 1 288 ? -6.386 -30.975 -26.484 1.00 71.12 288 ASP A CA 1
ATOM 2210 C C . ASP A 1 288 ? -6.386 -29.465 -26.244 1.00 71.12 288 ASP A C 1
ATOM 2212 O O . ASP A 1 288 ? -6.441 -28.999 -25.104 1.00 71.12 288 ASP A O 1
ATOM 2216 N N . TRP A 1 289 ? -6.293 -28.706 -27.337 1.00 68.12 289 TRP A N 1
ATOM 2217 C CA . TRP A 1 289 ? -6.255 -27.241 -27.324 1.00 68.12 289 TRP A CA 1
ATOM 2218 C C . TRP A 1 289 ? -7.519 -26.608 -26.721 1.00 68.12 289 TRP A C 1
ATOM 2220 O O . TRP A 1 289 ? -7.525 -25.415 -26.446 1.00 68.12 289 TRP A O 1
ATOM 2230 N N . THR A 1 290 ? -8.563 -27.406 -26.460 1.00 65.31 290 THR A N 1
ATOM 2231 C CA . THR A 1 290 ? -9.801 -26.976 -25.793 1.00 65.31 290 THR A CA 1
ATOM 2232 C C . THR A 1 290 ? -9.815 -27.236 -24.282 1.00 65.31 290 THR A C 1
ATOM 2234 O O . THR A 1 290 ? -10.724 -26.774 -23.593 1.00 65.31 290 THR A O 1
ATOM 2237 N N . LYS A 1 291 ? -8.837 -27.984 -23.747 1.00 60.00 291 LYS A N 1
ATOM 2238 C CA . LYS A 1 291 ? -8.767 -28.373 -22.323 1.00 60.00 291 LYS A CA 1
ATOM 2239 C C . LYS A 1 291 ? -7.558 -27.832 -21.558 1.00 60.00 291 LYS A C 1
ATOM 2241 O O . LYS A 1 291 ? -7.535 -27.928 -20.333 1.00 60.00 291 LYS A O 1
ATOM 2246 N N . GLU A 1 292 ? -6.571 -27.289 -22.251 1.00 56.09 292 GLU A N 1
ATOM 2247 C CA . GLU A 1 292 ? -5.374 -26.657 -21.682 1.00 56.09 292 GLU A CA 1
ATOM 2248 C C . GLU A 1 292 ? -5.487 -25.120 -21.802 1.00 56.09 292 GLU A C 1
ATOM 2250 O O . GLU A 1 292 ? -6.277 -24.627 -22.605 1.00 56.09 292 GLU A O 1
ATOM 2255 N N . ASP A 1 293 ? -4.728 -24.360 -20.997 1.00 53.62 293 ASP A N 1
ATOM 2256 C CA . ASP A 1 293 ? -4.719 -22.878 -20.982 1.00 53.62 293 ASP A CA 1
ATOM 2257 C C . ASP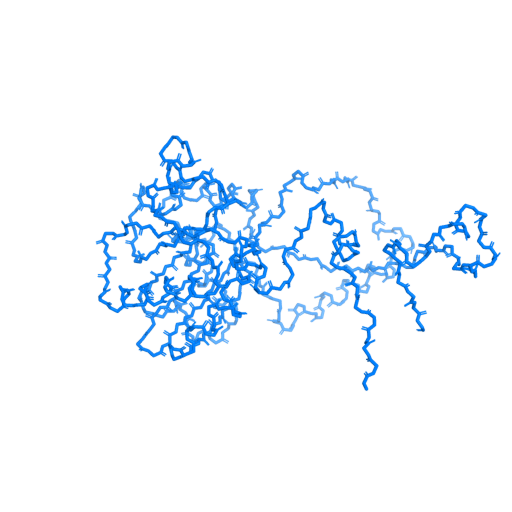 A 1 293 ? -4.122 -22.297 -22.289 1.00 53.62 293 ASP A C 1
ATOM 2259 O O . ASP A 1 293 ? -3.028 -21.728 -22.295 1.00 53.62 293 ASP A O 1
ATOM 2263 N N . PHE A 1 294 ? -4.817 -22.454 -23.411 1.00 61.09 294 PHE A N 1
ATOM 2264 C CA . PHE A 1 294 ? -4.458 -21.860 -24.693 1.00 61.09 294 PHE A CA 1
ATOM 2265 C C . PHE A 1 294 ? -5.419 -20.727 -25.048 1.00 61.09 294 PHE A C 1
ATOM 2267 O O . PHE A 1 294 ? -6.609 -20.773 -24.738 1.00 61.09 294 PHE A O 1
ATOM 2274 N N . HIS A 1 295 ? -4.880 -19.697 -25.697 1.00 52.97 295 HIS A N 1
ATOM 2275 C CA . HIS A 1 295 ? -5.642 -18.542 -26.150 1.00 52.97 295 HIS A CA 1
ATOM 2276 C C . HIS A 1 295 ? -5.566 -18.441 -27.661 1.00 52.97 295 HIS A C 1
ATOM 2278 O O . HIS A 1 295 ? -4.495 -18.219 -28.221 1.00 52.97 295 HIS A O 1
ATOM 2284 N N . GLU A 1 296 ? -6.719 -18.625 -28.291 1.00 48.88 296 GLU A N 1
ATOM 2285 C CA . GLU A 1 296 ? -6.920 -18.339 -29.702 1.00 48.88 296 GLU A CA 1
ATOM 2286 C C . GLU A 1 296 ? -6.848 -16.817 -29.891 1.00 48.88 296 GLU A C 1
ATOM 2288 O O . GLU A 1 296 ? -7.557 -16.061 -29.220 1.00 48.88 296 GLU A O 1
ATOM 2293 N N . ILE A 1 297 ? -5.915 -16.366 -30.730 1.00 47.97 297 ILE A N 1
ATOM 2294 C CA . ILE A 1 297 ? -5.779 -14.963 -31.126 1.00 47.97 297 ILE A CA 1
ATOM 2295 C C . ILE A 1 297 ? -6.366 -14.879 -32.535 1.00 47.97 297 ILE A C 1
ATOM 2297 O O . ILE A 1 297 ? -5.763 -15.417 -33.462 1.00 47.97 297 ILE A O 1
ATOM 2301 N N . GLU A 1 298 ? -7.545 -14.263 -32.665 1.00 43.81 298 GLU A N 1
ATOM 2302 C CA . GLU A 1 298 ? -8.143 -13.900 -33.964 1.00 43.81 298 GLU A CA 1
ATOM 2303 C C . GLU A 1 298 ? -7.396 -12.737 -34.635 1.00 43.81 298 GLU A C 1
ATOM 2305 O O . GLU A 1 298 ? -7.020 -11.771 -33.922 1.00 43.81 298 GLU A O 1
#

Secondary structure (DSSP, 8-state):
-----PPPHHHHHHHTT-SS----SHHHHHHH-EEEE---S---HHHHHHHHHHHHHHHHTT-EEE-HHHHHHTSBTTBBPTT-EEEEESPPPTT-SGGGGBS-TTT--EEEEEES--TTTT-SSHHHHHHHHHHHHHHHT-SEEEEE-SSEEEEEETT--EEEEEGGGHHHHIIIIIHHHHHS--PPPPGGG----TT---TTSHHHHHHHHHHHHHHHHHHTTT-SPPP-BGGGS--SSHHHHHHHHHHTTT-SBS-------PPP---PPP--TTTS-HHHHTS-TTTSS-----

Radius of gyration: 23.57 Å; chains: 1; bounding box: 51×58×63 Å

pLDDT: mean 86.04, std 11.94, range [34.19, 98.62]